Protein AF-A0A9E4ZEH6-F1 (afdb_monomer)

Organism: NCBI:txid2828780

Mean predicted aligned error: 5.22 Å

Sequence (234 aa):
MAATNKYPPADRTSFKCDLMGFREAHSLAKTLVKKIKDSGYLPDIIIAIGRGGYVPARFVCDFLLFDDLTTIKIEHYKRAADIQETAKLKFPLSVDIHGKKILVVDDVTDTGKTLSLAVEYLKCLKPAEIKTAVLQHKICSDFVPDYYAKKIVKWRWIVYPWAAYEDLAGFTEKIIGKRTLTPQQICNEFDACYSITIKQSDLIEILEDLNERGSIECIDDKENILWRKANVSK

Secondary structure (DSSP, 8-state):
------S--SS-SS--EEEPPHHHHHHHHHHHHHHHHHTT---SEEEEEETTTHHHHHHHHHHHT---EEEEEEEEEEETTEEEEEEEEEE---S--TT-EEEEEEEEESSSHHHHHHHHHHHHT--SEEEEEEEEEETT-SS--SEEEEEE-S--EEE-TTTHHHHHHHHHHHHHTT-EE-HHHHHHHHHHHHS----HHHHHHHHHHHHHTTSEEEEE-SS-EEEEE-----

Nearest PDB structures (foldseek):
  4ts5-assembly1_B  TM=9.489E-01  e=4.287E-23  Saccharolobus solfataricus
  5bqo-assembly1_B  TM=9.065E-01  e=7.443E-17  Saccharolobus solfataricus P2
  1vdm-assembly1_F  TM=9.154E-01  e=4.933E-14  Pyrococcus horikoshii
  1vdm-assembly1_G  TM=9.082E-01  e=2.861E-12  Pyrococcus horikoshii
  1r3u-assembly1_A  TM=7.162E-01  e=7.429E-10  Caldanaerobacter subterraneus subsp. tengcongensis

Structure (mmCIF, N/CA/C/O backbone):
data_AF-A0A9E4ZEH6-F1
#
_entry.id   AF-A0A9E4ZEH6-F1
#
loop_
_atom_site.group_PDB
_atom_site.id
_atom_site.type_symbol
_atom_site.label_atom_id
_atom_site.label_alt_id
_atom_site.label_comp_id
_atom_site.label_asym_id
_atom_site.label_entity_id
_atom_site.label_seq_id
_atom_site.pdbx_PDB_ins_code
_atom_site.Cartn_x
_atom_site.Cartn_y
_atom_site.Cartn_z
_atom_site.occupancy
_atom_site.B_iso_or_equiv
_atom_site.auth_seq_id
_atom_site.auth_comp_id
_atom_site.auth_asym_id
_atom_site.auth_atom_id
_atom_site.pdbx_PDB_model_num
ATOM 1 N N . MET A 1 1 ? 8.751 30.278 -2.449 1.00 38.56 1 MET A N 1
ATOM 2 C CA . MET A 1 1 ? 8.553 28.914 -1.907 1.00 38.56 1 MET A CA 1
ATOM 3 C C . MET A 1 1 ? 8.224 27.999 -3.075 1.00 38.56 1 MET A C 1
ATOM 5 O O . MET A 1 1 ? 7.293 28.317 -3.801 1.00 38.56 1 MET A O 1
ATOM 9 N N . ALA A 1 2 ? 8.997 26.938 -3.320 1.00 40.56 2 ALA A N 1
ATOM 10 C CA . ALA A 1 2 ? 8.705 26.014 -4.418 1.00 40.56 2 ALA A CA 1
ATOM 11 C C . ALA A 1 2 ? 7.322 25.382 -4.201 1.00 40.56 2 ALA A C 1
ATOM 13 O O . ALA A 1 2 ? 7.079 24.822 -3.128 1.00 40.56 2 ALA A O 1
ATOM 14 N N . ALA A 1 3 ? 6.431 25.509 -5.188 1.00 46.03 3 ALA A N 1
ATOM 15 C CA . ALA A 1 3 ? 5.100 24.918 -5.161 1.00 46.03 3 ALA A CA 1
ATOM 16 C C . ALA A 1 3 ? 5.211 23.436 -4.778 1.00 46.03 3 ALA A C 1
ATOM 18 O O . ALA A 1 3 ? 5.849 22.634 -5.461 1.00 46.03 3 ALA A O 1
ATOM 19 N N . THR A 1 4 ? 4.660 23.072 -3.624 1.00 57.34 4 THR A N 1
ATOM 20 C CA . THR A 1 4 ? 4.643 21.684 -3.178 1.00 57.34 4 THR A CA 1
ATOM 21 C C . THR A 1 4 ? 3.632 20.944 -4.027 1.00 57.34 4 THR A C 1
ATOM 23 O O . THR A 1 4 ? 2.433 21.155 -3.855 1.00 57.34 4 THR A O 1
ATOM 26 N N . ASN A 1 5 ? 4.107 20.116 -4.959 1.00 72.38 5 ASN A N 1
ATOM 27 C CA . ASN A 1 5 ? 3.210 19.353 -5.811 1.00 72.38 5 ASN A CA 1
ATOM 28 C C . ASN A 1 5 ? 2.427 18.364 -4.934 1.00 72.38 5 ASN A C 1
ATOM 30 O O . ASN A 1 5 ? 2.980 17.407 -4.382 1.00 72.38 5 ASN A O 1
ATOM 34 N N . LYS A 1 6 ? 1.157 18.698 -4.702 1.00 77.81 6 LYS A N 1
ATOM 35 C CA . LYS A 1 6 ? 0.246 17.966 -3.821 1.00 77.81 6 LYS A CA 1
ATOM 36 C C . LYS A 1 6 ? -0.194 16.655 -4.467 1.00 77.81 6 LYS A C 1
ATOM 38 O O . LYS A 1 6 ? -0.450 15.697 -3.753 1.00 77.81 6 LYS A O 1
ATOM 43 N N . TYR A 1 7 ? -0.271 16.635 -5.795 1.00 80.06 7 TYR A N 1
ATOM 44 C CA . TYR A 1 7 ? -0.800 15.547 -6.608 1.00 80.06 7 TYR A CA 1
ATOM 45 C C . TYR A 1 7 ? 0.322 14.820 -7.363 1.00 80.06 7 TYR A C 1
ATOM 47 O O . TYR A 1 7 ? 1.395 15.402 -7.565 1.00 80.06 7 TYR A O 1
ATOM 55 N N . PRO A 1 8 ? 0.096 13.565 -7.792 1.00 78.56 8 PRO A N 1
ATOM 56 C CA . PRO A 1 8 ? 1.001 12.888 -8.714 1.00 78.56 8 PRO A CA 1
ATOM 57 C C . PRO A 1 8 ? 1.173 13.679 -10.021 1.00 78.56 8 PRO A C 1
ATOM 59 O O . PRO A 1 8 ? 0.234 14.354 -10.451 1.00 78.56 8 PRO A O 1
ATOM 62 N N . PRO A 1 9 ? 2.335 13.573 -10.691 1.00 78.12 9 PRO A N 1
ATOM 63 C CA . PRO A 1 9 ? 2.512 14.135 -12.025 1.00 78.12 9 PRO A CA 1
ATOM 64 C C . PRO A 1 9 ? 1.563 13.475 -13.034 1.00 78.12 9 PRO A C 1
ATOM 66 O O . PRO A 1 9 ? 1.246 12.288 -12.927 1.00 78.12 9 PRO A O 1
ATOM 69 N N . ALA A 1 10 ? 1.107 14.263 -14.011 1.00 71.00 10 ALA A N 1
ATOM 70 C CA . ALA A 1 10 ? 0.066 13.863 -14.958 1.00 71.00 10 ALA A CA 1
ATOM 71 C C . ALA A 1 10 ? 0.518 12.759 -15.927 1.00 71.00 10 ALA A C 1
ATOM 73 O O . ALA A 1 10 ? -0.253 11.849 -16.223 1.00 71.00 10 ALA A O 1
ATOM 74 N N . ASP A 1 11 ? 1.764 12.811 -16.394 1.00 70.00 11 ASP A N 1
ATOM 75 C CA . ASP A 1 11 ? 2.319 11.858 -17.358 1.00 70.00 11 ASP A CA 1
ATOM 76 C C . ASP A 1 11 ? 2.881 10.584 -16.693 1.00 70.00 11 ASP A C 1
ATOM 78 O O . ASP A 1 11 ? 3.120 9.590 -17.376 1.00 70.00 11 ASP A O 1
ATOM 82 N N . ARG A 1 12 ? 3.041 10.584 -15.356 1.00 69.88 12 ARG A N 1
ATOM 83 C CA . ARG A 1 12 ? 3.634 9.508 -14.532 1.00 69.88 12 ARG A CA 1
ATOM 84 C C . ARG A 1 12 ? 4.918 8.901 -15.137 1.00 69.88 12 ARG A C 1
ATOM 86 O O . ARG A 1 12 ? 5.211 7.734 -14.870 1.00 69.88 12 ARG A O 1
ATOM 93 N N . THR A 1 13 ? 5.665 9.675 -15.929 1.00 73.88 13 THR A N 1
ATOM 94 C CA . THR A 1 13 ? 6.919 9.248 -16.578 1.00 73.88 13 THR A CA 1
ATOM 95 C C . THR A 1 13 ? 8.109 9.401 -15.635 1.00 73.88 13 THR A C 1
ATOM 97 O O . THR A 1 13 ? 9.008 8.569 -15.632 1.00 73.88 13 THR A O 1
ATOM 100 N N . SER A 1 14 ? 8.075 10.427 -14.782 1.00 85.44 14 SER A N 1
ATOM 101 C CA . SER A 1 14 ? 9.042 10.670 -13.715 1.00 85.44 14 SER A CA 1
ATOM 102 C C . SER A 1 14 ? 8.331 11.182 -12.466 1.00 85.44 14 SER A C 1
ATOM 104 O O . SER A 1 14 ? 7.412 12.002 -12.532 1.00 85.44 14 SER A O 1
ATOM 106 N N . PHE A 1 15 ? 8.741 10.679 -11.306 1.00 91.31 15 PHE A N 1
ATOM 107 C CA . PHE A 1 15 ? 8.270 11.130 -10.005 1.00 91.31 15 PHE A CA 1
ATOM 108 C C . PHE A 1 15 ? 9.223 10.712 -8.893 1.00 91.31 15 PHE A C 1
ATOM 110 O O . PHE A 1 15 ? 9.856 9.677 -8.972 1.00 91.31 15 PHE A O 1
ATOM 117 N N . LYS A 1 16 ? 9.250 11.459 -7.787 1.00 92.25 16 LYS A N 1
ATOM 118 C CA . LYS A 1 16 ? 10.075 11.084 -6.632 1.00 92.25 16 LYS A CA 1
ATOM 119 C C . LYS A 1 16 ? 9.502 9.881 -5.886 1.00 92.25 16 LYS A C 1
ATOM 121 O O . LYS A 1 16 ? 8.308 9.876 -5.559 1.00 92.25 16 LYS A O 1
ATOM 126 N N . CYS A 1 17 ? 10.376 8.945 -5.541 1.00 94.00 17 CYS A N 1
ATOM 127 C 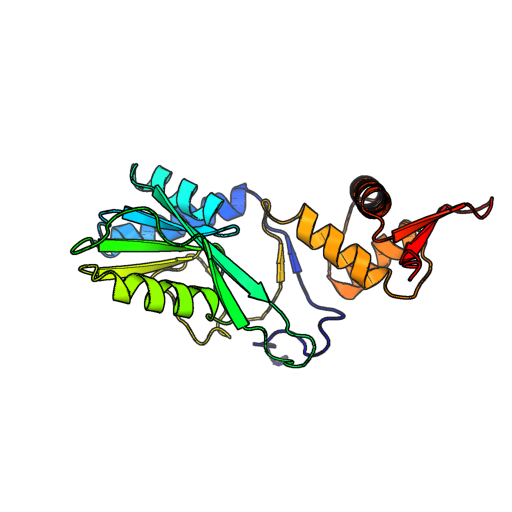CA . CYS A 1 17 ? 10.074 7.795 -4.701 1.00 94.00 17 CYS A CA 1
ATOM 128 C C . CYS A 1 17 ? 10.743 7.910 -3.323 1.00 94.00 17 CYS A C 1
ATOM 130 O O . CYS A 1 17 ? 11.849 8.430 -3.206 1.00 94.00 17 CYS A O 1
ATOM 132 N N . ASP A 1 18 ? 10.085 7.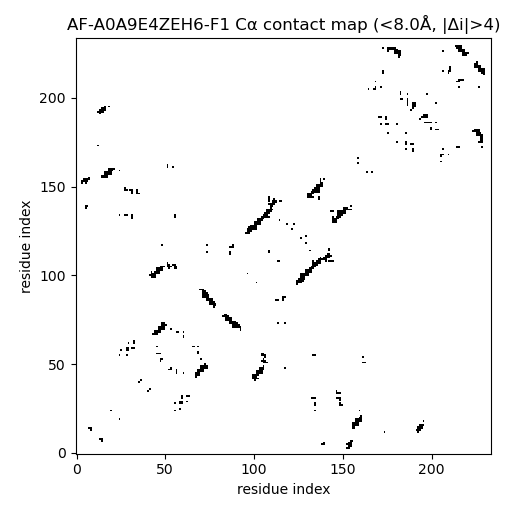383 -2.292 1.00 94.44 18 ASP A N 1
ATOM 133 C CA . ASP A 1 18 ? 10.714 7.047 -1.014 1.00 94.44 18 ASP A CA 1
ATOM 134 C C . ASP A 1 18 ? 10.785 5.523 -0.898 1.00 94.44 18 ASP A C 1
ATOM 136 O O . ASP A 1 18 ? 9.753 4.849 -0.935 1.00 94.44 18 ASP A O 1
ATOM 140 N N . LEU A 1 19 ? 11.997 4.991 -0.735 1.00 94.69 19 LEU A N 1
ATOM 141 C CA . LEU A 1 19 ? 12.224 3.579 -0.433 1.00 94.69 19 LEU A CA 1
ATOM 142 C C . LEU A 1 19 ? 12.036 3.351 1.068 1.00 94.69 19 LEU A C 1
ATOM 144 O O . LEU A 1 19 ? 12.776 3.912 1.878 1.00 94.69 19 LEU A O 1
ATOM 148 N N . MET A 1 20 ? 11.063 2.523 1.443 1.00 95.56 20 MET A N 1
ATOM 149 C CA . MET A 1 20 ? 10.792 2.202 2.841 1.00 95.56 20 MET A CA 1
ATOM 150 C C . MET A 1 20 ? 11.384 0.846 3.230 1.00 95.56 20 MET A C 1
ATOM 152 O O . MET A 1 20 ? 11.130 -0.172 2.593 1.00 95.56 20 MET A O 1
ATOM 156 N N . GLY A 1 21 ? 12.113 0.812 4.346 1.00 96.62 21 GLY A N 1
ATOM 157 C CA . GLY A 1 21 ? 12.576 -0.436 4.958 1.00 96.62 21 GLY A CA 1
ATOM 158 C C . GLY A 1 21 ? 11.596 -0.998 5.994 1.00 96.62 21 GLY A C 1
ATOM 159 O O . GLY A 1 21 ? 10.835 -0.255 6.618 1.00 96.62 21 GLY A O 1
ATOM 160 N N . PHE A 1 22 ? 11.679 -2.305 6.273 1.00 97.62 22 PHE A N 1
ATOM 161 C CA . PHE A 1 22 ? 10.850 -2.970 7.296 1.00 97.62 22 PHE A CA 1
ATOM 162 C C . PHE A 1 22 ? 10.933 -2.306 8.677 1.00 97.62 22 PHE A C 1
ATOM 164 O O . PHE A 1 22 ? 9.923 -2.188 9.366 1.00 97.62 22 PHE A O 1
ATOM 171 N N . ARG A 1 23 ? 12.117 -1.822 9.077 1.00 98.06 23 ARG A N 1
ATOM 172 C CA . ARG A 1 23 ? 12.304 -1.126 10.360 1.00 98.06 23 ARG A CA 1
ATOM 173 C C . ARG A 1 23 ? 11.501 0.177 10.435 1.00 98.06 23 ARG A C 1
ATOM 175 O O . ARG A 1 23 ? 10.921 0.466 11.481 1.00 98.06 23 ARG A O 1
ATOM 182 N N . GLU A 1 24 ? 11.460 0.953 9.350 1.00 98.00 24 GLU A N 1
ATOM 183 C CA . GLU A 1 24 ? 10.665 2.186 9.294 1.00 98.00 24 GLU A CA 1
ATOM 184 C C . GLU A 1 24 ? 9.169 1.857 9.305 1.00 98.00 24 GLU A C 1
ATOM 186 O O . GLU A 1 24 ? 8.441 2.408 10.130 1.00 98.00 24 GLU A O 1
ATOM 191 N N . ALA A 1 25 ? 8.726 0.901 8.481 1.00 98.31 25 ALA A N 1
ATOM 192 C CA . ALA A 1 25 ? 7.334 0.451 8.453 1.00 98.31 25 ALA A CA 1
ATOM 193 C C . ALA A 1 25 ? 6.850 -0.034 9.832 1.00 98.31 25 ALA A C 1
ATOM 195 O O . ALA A 1 25 ? 5.790 0.369 10.307 1.00 98.31 25 ALA A O 1
ATOM 196 N N . HIS A 1 26 ? 7.666 -0.832 10.522 1.00 98.56 26 HIS A N 1
ATOM 197 C CA . HIS A 1 26 ? 7.394 -1.313 11.875 1.00 98.56 26 HIS A CA 1
ATOM 198 C C . HIS A 1 26 ? 7.313 -0.162 12.900 1.00 98.56 26 HIS A C 1
ATOM 200 O O . HIS A 1 26 ? 6.446 -0.159 13.774 1.00 98.56 26 HIS A O 1
ATOM 206 N N . SER A 1 27 ? 8.174 0.858 12.789 1.00 98.69 27 SER A N 1
ATOM 207 C CA . SER A 1 27 ? 8.116 2.065 13.633 1.00 98.69 27 SER A CA 1
ATOM 208 C C . SER A 1 27 ? 6.849 2.899 13.381 1.00 98.69 27 SER A C 1
ATOM 210 O O . SER A 1 27 ? 6.195 3.366 14.323 1.00 98.69 27 SER A O 1
ATOM 212 N N . LEU A 1 28 ? 6.445 3.037 12.114 1.00 98.75 28 LEU A N 1
ATOM 213 C CA . LEU A 1 28 ? 5.182 3.676 11.748 1.00 98.75 28 LEU A CA 1
ATOM 214 C C . LEU A 1 28 ? 3.992 2.900 12.311 1.00 98.75 28 LEU A C 1
ATOM 216 O O . LEU A 1 28 ? 3.098 3.515 12.884 1.00 98.75 28 LEU A O 1
ATOM 220 N N . ALA A 1 29 ? 4.003 1.570 12.243 1.00 98.75 29 ALA A N 1
ATOM 221 C CA . ALA A 1 29 ? 2.945 0.747 12.815 1.00 98.75 29 ALA A CA 1
ATOM 222 C C . ALA A 1 29 ? 2.842 0.905 14.346 1.00 98.75 29 ALA A C 1
ATOM 224 O O . ALA A 1 29 ? 1.738 1.061 14.864 1.00 98.75 29 ALA A O 1
ATOM 225 N N . LYS A 1 30 ? 3.965 0.992 15.078 1.00 98.69 30 LYS A N 1
ATOM 226 C CA . LYS A 1 30 ? 3.945 1.323 16.521 1.00 98.69 30 LYS A CA 1
ATOM 227 C C . LYS A 1 30 ? 3.299 2.682 16.788 1.00 98.69 30 LYS A C 1
ATOM 229 O O . LYS A 1 30 ? 2.481 2.816 17.696 1.00 98.69 30 LYS A O 1
ATOM 234 N N . THR A 1 31 ? 3.645 3.682 15.980 1.00 98.81 31 THR A N 1
ATOM 235 C CA . THR A 1 31 ? 3.055 5.026 16.069 1.00 98.81 31 THR A CA 1
ATOM 236 C C . THR A 1 31 ? 1.552 5.000 15.779 1.00 98.81 31 THR A C 1
ATOM 238 O O . THR A 1 31 ? 0.778 5.640 16.489 1.00 98.81 31 THR A O 1
ATOM 241 N N . LEU A 1 32 ? 1.129 4.243 14.763 1.00 98.88 32 LEU A N 1
ATOM 242 C CA . LEU A 1 32 ? -0.275 4.062 14.398 1.00 98.88 32 LEU A CA 1
ATOM 243 C C . LEU A 1 32 ? -1.066 3.434 15.549 1.00 98.88 32 LEU A C 1
ATOM 245 O O . LEU A 1 32 ? -2.086 3.979 15.962 1.00 98.88 32 LEU A O 1
ATOM 249 N N . VAL A 1 33 ? -0.556 2.339 16.116 1.00 98.75 33 VAL A N 1
ATOM 250 C CA . VAL A 1 33 ? -1.201 1.634 17.231 1.00 98.75 33 VAL A CA 1
ATOM 251 C C . VAL A 1 33 ? -1.269 2.491 18.483 1.00 98.75 33 VAL A C 1
ATOM 253 O O . VAL A 1 33 ? -2.292 2.471 19.164 1.00 98.75 33 VAL A O 1
ATOM 256 N N . LYS A 1 34 ? -0.243 3.300 18.769 1.00 98.75 34 LYS A N 1
ATOM 257 C CA . LYS A 1 34 ? -0.322 4.271 19.862 1.00 98.75 34 LYS A CA 1
ATOM 258 C C . LYS A 1 34 ? -1.514 5.220 19.685 1.00 98.75 34 LYS A C 1
ATOM 260 O O . LYS A 1 34 ? -2.270 5.394 20.630 1.00 98.75 34 LYS A O 1
ATOM 265 N N . LYS A 1 35 ? -1.730 5.766 18.483 1.00 98.81 35 LYS A N 1
ATOM 266 C CA . LYS A 1 35 ? -2.881 6.647 18.207 1.00 98.81 35 LYS A CA 1
ATOM 267 C C . LYS A 1 35 ? -4.226 5.934 18.361 1.00 98.81 35 LYS A C 1
ATOM 269 O O . LYS A 1 35 ? -5.163 6.530 18.881 1.00 98.81 35 LYS A O 1
ATOM 274 N N . ILE A 1 36 ? -4.314 4.670 17.941 1.00 98.75 36 ILE A N 1
ATOM 275 C CA . ILE A 1 36 ? -5.521 3.850 18.127 1.00 98.75 36 ILE A CA 1
ATOM 276 C C . ILE A 1 36 ? -5.797 3.666 19.627 1.00 98.75 36 ILE A C 1
ATOM 278 O O . ILE A 1 36 ? -6.886 4.006 20.086 1.00 98.75 36 ILE A O 1
ATOM 282 N N . LYS A 1 37 ? -4.795 3.230 20.406 1.00 98.38 37 LYS A N 1
ATOM 283 C CA . LYS A 1 37 ? -4.907 3.042 21.864 1.00 98.38 37 LYS A CA 1
ATOM 284 C C . LYS A 1 37 ? -5.282 4.336 22.590 1.00 98.38 37 LYS A C 1
ATOM 286 O O . LYS A 1 37 ? -6.203 4.327 23.398 1.00 98.38 37 LYS A O 1
ATOM 291 N N . ASP A 1 38 ? -4.619 5.446 22.264 1.00 98.56 38 ASP A N 1
ATOM 292 C CA . ASP A 1 38 ? -4.866 6.754 22.886 1.00 98.56 38 ASP A CA 1
ATOM 293 C C . ASP A 1 38 ? -6.297 7.269 22.612 1.00 98.56 38 ASP A C 1
ATOM 295 O O . ASP A 1 38 ? -6.826 8.054 23.393 1.00 98.56 38 ASP A O 1
ATOM 299 N N . SER A 1 39 ? -6.946 6.817 21.531 1.00 98.44 39 SER A N 1
ATOM 300 C CA . SER A 1 39 ? -8.343 7.168 21.229 1.00 98.44 39 SER A CA 1
ATOM 301 C C . SER A 1 39 ? -9.384 6.362 22.014 1.00 98.44 39 SER A C 1
ATOM 303 O O . SER A 1 39 ? -10.568 6.683 21.955 1.00 98.44 39 SER A O 1
ATOM 305 N N . GLY A 1 40 ? -8.968 5.299 22.713 1.00 98.12 40 GLY A N 1
ATOM 306 C CA . GLY A 1 40 ? -9.872 4.378 23.409 1.00 98.12 40 GLY A CA 1
ATOM 307 C C . GLY A 1 40 ? -10.669 3.449 22.484 1.00 98.12 40 GLY A C 1
ATOM 308 O O . GLY A 1 40 ? -11.579 2.764 22.948 1.00 98.12 40 GLY A O 1
ATOM 309 N N . TYR A 1 41 ? -10.354 3.412 21.185 1.00 98.50 41 TYR A N 1
ATOM 310 C CA . TYR A 1 41 ? -11.035 2.538 20.236 1.00 98.50 41 TYR A CA 1
ATOM 311 C C . TYR A 1 41 ? -10.571 1.086 20.385 1.00 98.50 41 TYR A C 1
ATOM 313 O O . TYR A 1 41 ? -9.387 0.779 20.242 1.00 98.50 41 TYR A O 1
ATOM 321 N N . LEU A 1 42 ? -11.529 0.198 20.644 1.00 96.56 42 LEU A N 1
ATOM 322 C CA . LEU A 1 42 ? -11.328 -1.240 20.787 1.00 96.56 42 LEU A CA 1
ATOM 323 C C . LEU A 1 42 ? -12.112 -1.948 19.671 1.00 96.56 42 LEU A C 1
ATOM 325 O O . LEU A 1 42 ? -13.342 -1.994 19.758 1.00 96.56 42 LEU A O 1
ATOM 329 N N . PRO A 1 43 ? -11.445 -2.414 18.598 1.00 98.06 43 PRO A N 1
ATOM 330 C CA . PRO A 1 43 ? -12.113 -3.157 17.537 1.00 98.06 43 PRO A CA 1
ATOM 331 C C . PRO A 1 43 ? -12.460 -4.581 17.983 1.00 98.06 43 PRO A C 1
ATOM 333 O O . PRO A 1 43 ? -11.703 -5.205 18.720 1.00 98.06 43 PRO A O 1
ATOM 336 N N . ASP A 1 44 ? -13.568 -5.103 17.464 1.00 98.56 44 ASP A N 1
ATOM 337 C CA . ASP A 1 44 ? -13.960 -6.513 17.570 1.00 98.56 44 ASP A CA 1
ATOM 338 C C . ASP A 1 44 ? -13.366 -7.360 16.436 1.00 98.56 44 ASP A C 1
ATOM 340 O O . ASP A 1 44 ? -13.383 -8.583 16.510 1.00 98.56 44 ASP A O 1
ATOM 344 N N . ILE A 1 45 ? -12.888 -6.728 15.357 1.00 98.62 45 ILE A N 1
ATOM 345 C CA . ILE A 1 45 ? -12.181 -7.386 14.252 1.00 98.62 45 ILE A CA 1
ATOM 346 C C . ILE A 1 45 ? -11.348 -6.372 13.459 1.00 98.62 45 ILE A C 1
ATOM 348 O O . ILE A 1 45 ? -11.750 -5.217 13.259 1.00 98.62 45 ILE A O 1
ATOM 352 N N . ILE A 1 46 ? -10.188 -6.814 12.975 1.00 98.81 46 ILE A N 1
ATOM 353 C CA . ILE A 1 46 ? -9.334 -6.060 12.058 1.00 98.81 46 ILE A CA 1
ATOM 354 C C . ILE A 1 46 ? -9.521 -6.612 10.643 1.00 98.81 46 ILE A C 1
ATOM 356 O O . ILE A 1 46 ? -9.446 -7.819 10.416 1.00 98.81 46 ILE A O 1
ATOM 360 N N . ILE A 1 47 ? -9.749 -5.724 9.675 1.00 98.81 47 ILE A N 1
ATOM 361 C CA . ILE A 1 47 ? -9.894 -6.080 8.259 1.00 98.81 47 ILE A CA 1
ATOM 362 C C . ILE A 1 47 ? -8.765 -5.428 7.465 1.00 98.81 47 ILE A C 1
ATOM 364 O O . ILE A 1 47 ? -8.742 -4.211 7.284 1.00 98.81 47 ILE A O 1
ATOM 368 N N . ALA A 1 48 ? -7.839 -6.236 6.956 1.00 98.75 48 ALA A N 1
ATOM 369 C CA . ALA A 1 48 ? -6.794 -5.759 6.061 1.00 98.75 48 ALA A CA 1
ATOM 370 C C . ALA A 1 48 ? -7.326 -5.581 4.633 1.00 98.75 48 ALA A C 1
ATOM 372 O O . ALA A 1 48 ? -8.002 -6.462 4.091 1.00 98.75 48 ALA A O 1
ATOM 373 N N . ILE A 1 49 ? -6.957 -4.479 3.985 1.00 98.50 49 ILE A N 1
ATOM 374 C CA . ILE A 1 49 ? -7.184 -4.307 2.550 1.00 98.50 49 ILE A CA 1
ATOM 375 C C . ILE A 1 49 ? -6.041 -4.967 1.779 1.00 98.50 49 ILE A C 1
ATOM 377 O O . ILE A 1 49 ? -4.890 -4.541 1.816 1.00 98.50 49 ILE A O 1
ATOM 381 N N . GLY A 1 50 ? -6.359 -6.031 1.051 1.00 96.38 50 GLY A N 1
ATOM 382 C CA . GLY A 1 50 ? -5.391 -6.780 0.269 1.00 96.38 50 GLY A CA 1
ATOM 383 C C . GLY A 1 50 ? -4.922 -6.016 -0.974 1.00 96.38 50 GLY A C 1
ATOM 384 O O . GLY A 1 50 ? -5.723 -5.501 -1.751 1.00 96.38 50 GLY A O 1
ATOM 385 N N . ARG A 1 51 ? -3.625 -5.981 -1.294 1.00 96.56 51 ARG A N 1
ATOM 386 C CA . ARG A 1 51 ? -2.507 -6.667 -0.612 1.00 96.56 51 ARG A CA 1
ATOM 387 C C . ARG A 1 51 ? -1.747 -5.755 0.360 1.00 96.56 51 ARG A C 1
ATOM 389 O O . ARG A 1 51 ? -1.177 -6.269 1.315 1.00 96.56 51 ARG A O 1
ATOM 396 N N . GLY A 1 52 ? -1.749 -4.439 0.120 1.00 96.81 52 GLY A N 1
ATOM 397 C CA . GLY A 1 52 ? -0.925 -3.461 0.843 1.00 96.81 52 GLY A CA 1
ATOM 398 C C . GLY A 1 52 ? -1.143 -3.470 2.355 1.00 96.81 52 GLY A C 1
ATOM 399 O O . GLY A 1 52 ? -0.185 -3.437 3.121 1.00 96.81 52 GLY A O 1
ATOM 400 N N . GLY A 1 53 ? -2.388 -3.651 2.795 1.00 98.31 53 GLY A N 1
ATOM 401 C CA . GLY A 1 53 ? -2.764 -3.727 4.201 1.00 98.31 53 GLY A CA 1
ATOM 402 C C . GLY A 1 53 ? -2.358 -5.002 4.939 1.00 98.31 53 GLY A C 1
ATOM 403 O O . GLY A 1 53 ? -2.446 -5.009 6.163 1.00 98.31 53 GLY A O 1
ATOM 404 N N . TYR A 1 54 ? -1.888 -6.067 4.275 1.00 98.50 54 TYR A N 1
ATOM 405 C CA . TYR A 1 54 ? -1.572 -7.337 4.955 1.00 98.50 54 TYR A CA 1
ATOM 406 C C . TYR A 1 54 ? -0.478 -7.187 6.018 1.00 98.50 54 TYR A C 1
ATOM 408 O O . TYR A 1 54 ? -0.668 -7.588 7.168 1.00 98.50 54 TYR A O 1
ATOM 416 N N . VAL A 1 55 ? 0.655 -6.578 5.660 1.00 98.50 55 VAL A N 1
ATOM 417 C CA . VAL A 1 55 ? 1.770 -6.380 6.599 1.00 98.50 55 VAL A CA 1
ATOM 418 C C . VAL A 1 55 ? 1.432 -5.334 7.674 1.00 98.50 55 VAL A C 1
ATOM 420 O O . VAL A 1 55 ? 1.599 -5.644 8.857 1.00 98.50 55 VAL A O 1
ATOM 423 N N . PRO A 1 56 ? 0.898 -4.139 7.336 1.00 98.69 56 PRO A N 1
ATOM 424 C CA . PRO A 1 56 ? 0.430 -3.180 8.334 1.00 98.69 56 PRO A CA 1
ATOM 425 C C . PRO A 1 56 ? -0.578 -3.772 9.324 1.00 98.69 56 PRO A C 1
ATOM 427 O O . PRO A 1 56 ? -0.419 -3.576 10.526 1.00 98.69 56 PRO A O 1
ATOM 430 N N . ALA A 1 57 ? -1.579 -4.527 8.856 1.00 98.75 57 ALA A N 1
ATOM 431 C CA . ALA A 1 57 ? -2.587 -5.129 9.726 1.00 98.75 57 ALA A CA 1
ATOM 432 C C . ALA A 1 57 ? -1.978 -6.164 10.676 1.00 98.75 57 ALA A C 1
ATOM 434 O O . ALA A 1 57 ? -2.306 -6.164 11.860 1.00 98.75 57 ALA A O 1
ATOM 435 N N . ARG A 1 58 ? -1.028 -6.984 10.204 1.00 98.62 58 ARG A N 1
ATOM 436 C CA . ARG A 1 58 ? -0.306 -7.930 11.067 1.00 98.62 58 ARG A CA 1
ATOM 437 C C . ARG A 1 58 ? 0.494 -7.218 12.159 1.00 98.62 58 ARG A C 1
ATOM 439 O O . ARG A 1 58 ? 0.441 -7.652 13.307 1.00 98.62 58 ARG A O 1
ATOM 446 N N . PHE A 1 59 ? 1.176 -6.112 11.846 1.00 98.62 59 PHE A N 1
ATOM 447 C CA . PHE A 1 59 ? 1.838 -5.297 12.873 1.00 98.62 59 PHE A CA 1
ATOM 448 C C . PHE A 1 59 ? 0.841 -4.668 13.851 1.00 98.62 59 PHE A C 1
ATOM 450 O O . PHE A 1 59 ? 1.100 -4.632 15.052 1.00 98.62 59 PHE A O 1
ATOM 457 N N . VAL A 1 60 ? -0.298 -4.175 13.357 1.00 98.69 60 VAL A N 1
ATOM 458 C CA . VAL A 1 60 ? -1.342 -3.591 14.208 1.00 98.69 60 VAL A CA 1
ATOM 459 C C . VAL A 1 60 ? -1.878 -4.631 15.194 1.00 98.69 60 VAL A C 1
ATOM 461 O O . VAL A 1 60 ? -1.919 -4.349 16.389 1.00 98.69 60 VAL A O 1
ATOM 464 N N . CYS A 1 61 ? -2.215 -5.831 14.720 1.00 98.44 61 CYS A N 1
ATOM 465 C CA . CYS A 1 61 ? -2.632 -6.954 15.557 1.00 98.44 61 CYS A CA 1
ATOM 466 C C . CYS A 1 61 ? -1.587 -7.311 16.620 1.00 98.44 61 CYS A C 1
ATOM 468 O O . CYS A 1 61 ? -1.929 -7.437 17.790 1.00 98.44 61 CYS A O 1
ATOM 470 N N . ASP A 1 62 ? -0.315 -7.430 16.230 1.00 98.44 62 ASP A N 1
ATOM 471 C CA . ASP A 1 62 ? 0.781 -7.761 17.148 1.00 98.44 62 ASP A CA 1
ATOM 472 C C . ASP A 1 62 ? 0.900 -6.737 18.288 1.00 98.44 62 ASP A C 1
ATOM 474 O O . ASP A 1 62 ? 0.855 -7.085 19.465 1.00 98.44 62 ASP A O 1
ATOM 478 N N . PHE A 1 63 ? 0.939 -5.441 17.971 1.00 98.44 63 PHE A N 1
ATOM 479 C CA . PHE A 1 63 ? 1.075 -4.407 19.003 1.00 98.44 63 PHE A CA 1
ATOM 480 C C . PHE A 1 63 ? -0.203 -4.155 19.812 1.00 98.44 63 PHE A C 1
ATOM 482 O O . PHE A 1 63 ? -0.130 -3.562 20.899 1.00 98.44 63 PHE A O 1
ATOM 489 N N . LEU A 1 64 ? -1.370 -4.541 19.293 1.00 97.38 64 LEU A N 1
ATOM 490 C CA . LEU A 1 64 ? -2.629 -4.542 20.037 1.00 97.38 64 LEU A CA 1
ATOM 491 C C . LEU A 1 64 ? -2.820 -5.812 20.876 1.00 97.38 64 LEU A C 1
ATOM 493 O O . LEU A 1 64 ? -3.688 -5.784 21.742 1.00 97.38 64 LEU A O 1
ATOM 497 N N . LEU A 1 65 ? -2.006 -6.859 20.675 1.00 96.81 65 LEU A N 1
ATOM 498 C CA . LEU A 1 65 ? -2.241 -8.209 21.205 1.00 96.81 65 LEU A CA 1
ATOM 499 C C . LEU A 1 65 ? -3.643 -8.710 20.821 1.00 96.81 65 LEU A C 1
ATOM 501 O O . LEU A 1 65 ? -4.438 -9.098 21.672 1.00 96.81 65 LEU A O 1
ATOM 505 N N . PHE A 1 66 ? -3.954 -8.605 19.528 1.00 95.38 66 PHE A N 1
ATOM 506 C CA . PHE A 1 66 ? -5.271 -8.876 18.967 1.00 95.38 66 PHE A CA 1
ATOM 507 C C . PHE A 1 66 ? -5.203 -9.941 17.870 1.00 95.38 66 PHE A C 1
ATOM 509 O O . PHE A 1 66 ? -4.363 -9.857 16.967 1.00 95.38 66 PHE A O 1
ATOM 516 N N . ASP A 1 67 ? -6.122 -10.902 17.923 1.00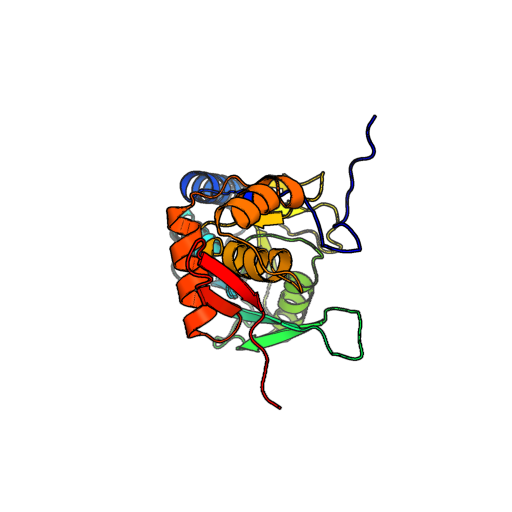 95.06 67 ASP A N 1
ATOM 517 C CA . ASP A 1 67 ? -6.047 -12.120 17.112 1.00 95.06 67 ASP A CA 1
ATOM 518 C C . ASP A 1 67 ? -6.993 -12.112 15.904 1.00 95.06 67 ASP A C 1
ATOM 520 O O . ASP A 1 67 ? -6.634 -12.638 14.848 1.00 95.06 67 ASP A O 1
ATOM 524 N N . ASP A 1 68 ? -8.158 -11.461 16.013 1.00 97.81 68 ASP A N 1
ATOM 525 C CA . ASP A 1 68 ? -9.202 -11.498 14.982 1.00 97.81 68 ASP A CA 1
ATOM 526 C C . ASP A 1 68 ? -8.844 -10.619 13.769 1.00 97.81 68 ASP A C 1
ATOM 528 O O . ASP A 1 68 ? -9.241 -9.459 13.637 1.00 97.81 68 ASP A O 1
ATOM 532 N N . LEU A 1 69 ? -8.075 -11.190 12.845 1.00 98.25 69 LEU A N 1
ATOM 533 C CA . LEU A 1 69 ? -7.662 -10.568 11.590 1.00 98.25 69 LEU A CA 1
ATOM 534 C C . LEU A 1 69 ? -8.264 -11.304 10.392 1.00 98.25 69 LEU A C 1
ATOM 536 O O . LEU A 1 69 ? -8.062 -12.501 10.209 1.00 98.25 69 LEU A O 1
ATOM 540 N N . THR A 1 70 ? -8.928 -10.561 9.513 1.00 98.06 70 THR A N 1
ATOM 541 C CA . THR A 1 70 ? -9.376 -11.047 8.202 1.00 98.06 70 THR A CA 1
ATOM 542 C C . THR A 1 70 ? -9.074 -10.018 7.114 1.00 98.06 70 THR A C 1
ATOM 544 O O . THR A 1 70 ? -8.416 -9.006 7.365 1.00 98.06 70 THR A O 1
ATOM 547 N N . THR A 1 71 ? -9.500 -10.271 5.876 1.00 98.31 71 THR A N 1
ATOM 548 C CA . THR A 1 71 ? -9.144 -9.431 4.730 1.00 98.31 71 THR A CA 1
ATOM 549 C C . THR A 1 71 ? -10.289 -9.251 3.738 1.00 98.31 71 THR A C 1
ATOM 551 O O . THR A 1 71 ? -11.187 -10.085 3.642 1.00 98.31 71 THR A O 1
ATOM 554 N N . ILE A 1 72 ? -10.214 -8.172 2.961 1.00 98.38 72 ILE A N 1
ATOM 555 C CA . ILE A 1 72 ? -10.945 -7.997 1.699 1.00 98.38 72 ILE A CA 1
ATOM 556 C C . ILE A 1 72 ? -9.946 -7.664 0.595 1.00 98.38 72 ILE A C 1
ATOM 558 O O . ILE A 1 72 ? -8.915 -7.050 0.862 1.00 98.38 72 ILE A O 1
ATOM 562 N N . LYS A 1 73 ? -10.240 -8.003 -0.662 1.00 97.44 73 LYS A N 1
ATOM 563 C CA . LYS A 1 73 ? -9.386 -7.628 -1.800 1.00 97.44 73 LYS A CA 1
ATOM 564 C C . LYS A 1 73 ? -10.051 -6.563 -2.650 1.00 97.44 73 LYS A C 1
ATOM 566 O O . LYS A 1 73 ? -11.083 -6.823 -3.268 1.00 97.44 73 LYS A O 1
ATOM 571 N N . ILE A 1 74 ? -9.398 -5.409 -2.750 1.00 94.88 74 ILE A N 1
ATOM 572 C CA . ILE A 1 74 ? -9.750 -4.347 -3.693 1.00 94.88 74 ILE A CA 1
ATOM 573 C C . ILE A 1 74 ? -8.652 -4.249 -4.757 1.00 94.88 74 ILE A C 1
ATOM 575 O O . ILE A 1 74 ? -7.460 -4.414 -4.477 1.00 94.88 74 ILE A O 1
ATOM 579 N N . GLU A 1 75 ? -9.064 -4.028 -6.000 1.00 89.75 75 GLU A N 1
ATOM 580 C CA . GLU A 1 75 ? -8.174 -3.825 -7.139 1.00 89.75 75 GLU A CA 1
ATOM 581 C C . GLU A 1 75 ? -8.548 -2.564 -7.903 1.00 89.75 75 GLU A C 1
ATOM 583 O O . GLU A 1 75 ? -9.717 -2.188 -7.983 1.00 89.75 75 GLU A O 1
ATOM 588 N N . HIS A 1 76 ? -7.531 -1.933 -8.478 1.00 82.75 76 HIS A N 1
ATOM 589 C CA . HIS A 1 76 ? -7.669 -0.771 -9.339 1.00 82.75 76 HIS A CA 1
ATOM 590 C C . HIS A 1 76 ? -7.493 -1.223 -10.781 1.00 82.75 76 HIS A C 1
ATOM 592 O O . HIS A 1 76 ? -6.467 -1.805 -11.129 1.00 82.75 76 HIS A O 1
ATOM 598 N N . TYR A 1 77 ? -8.502 -0.981 -11.611 1.00 62.94 77 TYR A N 1
ATOM 599 C CA . TYR A 1 77 ? -8.451 -1.291 -13.036 1.00 62.94 77 TYR A CA 1
ATOM 600 C C . TYR A 1 77 ? -8.508 -0.004 -13.848 1.00 62.94 77 TYR A C 1
ATOM 602 O O . TYR A 1 77 ? -9.303 0.893 -13.559 1.00 62.94 77 TYR A O 1
ATOM 610 N N . LYS A 1 78 ? -7.705 0.048 -14.912 1.00 51.06 78 LYS A N 1
ATOM 611 C CA . LYS A 1 78 ? -7.870 1.009 -16.004 1.00 51.06 78 LYS A CA 1
ATOM 612 C C . LYS A 1 78 ? -8.673 0.326 -17.107 1.00 51.06 78 LYS A C 1
ATOM 614 O O . LYS A 1 78 ? -8.219 -0.678 -17.653 1.00 51.06 78 LYS A O 1
ATOM 619 N N . ARG A 1 79 ? -9.867 0.825 -17.431 1.00 39.97 79 ARG A N 1
ATOM 620 C CA . ARG A 1 79 ? -10.586 0.379 -18.635 1.00 39.97 79 ARG A CA 1
ATOM 621 C C . ARG A 1 79 ? -9.984 1.090 -19.841 1.00 39.97 79 ARG A C 1
ATOM 623 O O . ARG A 1 79 ? -9.736 2.283 -19.780 1.00 39.97 79 ARG A O 1
ATOM 630 N N . ALA A 1 80 ? -9.793 0.380 -20.952 1.00 41.78 80 ALA A N 1
ATOM 631 C CA . ALA A 1 80 ? -9.190 0.942 -22.166 1.00 41.78 80 ALA A CA 1
ATOM 632 C C . ALA A 1 80 ? -9.925 2.184 -22.726 1.00 41.78 80 ALA A C 1
ATOM 634 O O . ALA A 1 80 ? -9.319 2.958 -23.459 1.00 41.78 80 ALA A O 1
ATOM 635 N N . ALA A 1 81 ? -11.199 2.383 -22.364 1.00 39.72 81 ALA A N 1
ATOM 636 C CA . ALA A 1 81 ? -12.011 3.540 -22.747 1.00 39.72 81 ALA A CA 1
ATOM 637 C C . ALA A 1 81 ? -12.215 4.580 -21.621 1.00 39.72 81 ALA A C 1
ATOM 639 O O . ALA A 1 81 ? -12.540 5.724 -21.926 1.00 39.72 81 ALA A O 1
ATOM 640 N N . ASP A 1 82 ? -11.987 4.224 -20.347 1.00 38.31 82 ASP A N 1
ATOM 641 C CA . ASP A 1 82 ? -12.095 5.158 -19.219 1.00 38.31 82 ASP A CA 1
ATOM 642 C C . ASP A 1 82 ? -10.697 5.504 -18.705 1.00 38.31 82 ASP A C 1
ATOM 644 O O . ASP A 1 82 ? -9.994 4.683 -18.116 1.00 38.31 82 ASP A O 1
ATOM 648 N N . ILE A 1 83 ? -10.308 6.768 -18.864 1.00 47.31 83 ILE A N 1
ATOM 649 C CA . ILE A 1 83 ? -9.058 7.315 -18.310 1.00 47.31 83 ILE A CA 1
ATOM 650 C C . ILE A 1 83 ? -9.068 7.248 -16.764 1.00 47.31 83 ILE A C 1
ATOM 652 O O . ILE A 1 83 ? -8.019 7.324 -16.119 1.00 47.31 83 ILE A O 1
ATOM 656 N N . GLN A 1 84 ? -10.245 7.074 -16.148 1.00 51.50 84 GLN A N 1
ATOM 657 C CA . GLN A 1 84 ? -10.393 6.957 -14.704 1.00 51.50 84 GLN A CA 1
ATOM 658 C C . GLN A 1 84 ? -10.191 5.526 -14.199 1.00 51.50 84 GLN A C 1
ATOM 660 O O . GLN A 1 84 ? -10.908 4.591 -14.536 1.00 51.50 84 GLN A O 1
ATOM 665 N N . GLU A 1 85 ? -9.232 5.401 -13.290 1.00 62.03 85 GLU A N 1
ATOM 666 C CA . GLU A 1 85 ? -9.000 4.208 -12.488 1.00 62.03 85 GLU A CA 1
ATOM 667 C C . GLU A 1 85 ? -10.180 3.997 -11.517 1.00 62.03 85 GLU A C 1
ATOM 669 O O . GLU A 1 85 ? -10.463 4.857 -10.664 1.00 62.03 85 GLU A O 1
ATOM 674 N N . THR A 1 86 ? -10.898 2.880 -11.685 1.00 72.94 86 THR A N 1
ATOM 675 C CA . THR A 1 86 ? -12.033 2.481 -10.837 1.00 72.94 86 THR A CA 1
ATOM 676 C C . THR A 1 86 ? -11.607 1.374 -9.880 1.00 72.94 86 THR A C 1
ATOM 678 O O . THR A 1 86 ? -11.104 0.336 -10.322 1.00 72.94 86 THR A O 1
ATOM 681 N N . ALA A 1 87 ? -11.837 1.583 -8.582 1.00 82.56 87 ALA A N 1
ATOM 682 C CA . ALA A 1 87 ? -11.646 0.557 -7.564 1.00 82.56 87 ALA A CA 1
ATOM 683 C C . ALA A 1 87 ? -12.786 -0.474 -7.640 1.00 82.56 87 ALA A C 1
ATOM 685 O O . ALA A 1 87 ? -13.950 -0.102 -7.797 1.00 82.56 87 ALA A O 1
ATOM 686 N N . LYS A 1 88 ? -12.468 -1.765 -7.517 1.00 89.25 88 LYS A N 1
ATOM 687 C CA . LYS A 1 88 ? -13.442 -2.864 -7.515 1.00 89.25 88 LYS A CA 1
ATOM 688 C C . LYS A 1 88 ? -13.129 -3.864 -6.407 1.00 89.25 88 LYS A C 1
ATOM 690 O O . LYS A 1 88 ? -11.980 -4.270 -6.237 1.00 89.25 88 LYS A O 1
ATOM 695 N N . LEU A 1 89 ? -14.167 -4.307 -5.699 1.00 93.06 89 LEU A N 1
ATOM 696 C CA . LEU A 1 89 ? -14.087 -5.431 -4.770 1.00 93.06 89 LEU A CA 1
ATOM 697 C C . LEU A 1 89 ? -13.954 -6.740 -5.563 1.00 93.06 89 LEU A C 1
ATOM 699 O O . LEU A 1 89 ? -14.819 -7.064 -6.380 1.00 93.06 89 LEU A O 1
ATOM 703 N N . LYS A 1 90 ? -12.867 -7.479 -5.342 1.00 95.12 90 LYS A N 1
ATOM 704 C CA . LYS A 1 90 ? -12.594 -8.765 -6.000 1.00 95.12 90 LYS A CA 1
ATOM 705 C C . LYS A 1 90 ? -12.839 -9.955 -5.088 1.00 95.12 90 LYS A C 1
ATOM 707 O O . LYS A 1 90 ? -13.495 -10.898 -5.512 1.00 95.12 90 LYS A O 1
ATOM 712 N N . PHE A 1 91 ? -12.330 -9.902 -3.859 1.00 96.50 91 PHE A N 1
ATOM 713 C CA . PHE A 1 91 ? -12.601 -10.917 -2.841 1.00 96.50 91 PHE A CA 1
ATOM 714 C C . PHE A 1 91 ? -13.364 -10.244 -1.696 1.00 96.50 91 PHE A C 1
ATOM 716 O O . PHE A 1 91 ? -12.780 -9.394 -1.013 1.00 96.50 91 PHE A O 1
ATOM 723 N N . PRO A 1 92 ? -14.672 -10.532 -1.553 1.00 96.81 92 PRO A N 1
ATOM 724 C CA . PRO A 1 92 ? -15.498 -9.964 -0.496 1.00 96.81 92 PRO A CA 1
ATOM 725 C C . PRO A 1 92 ? -15.111 -10.525 0.874 1.00 96.81 92 PRO A C 1
ATOM 727 O 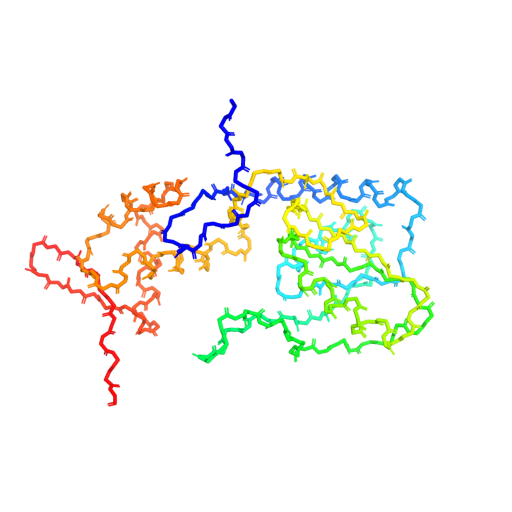O . PRO A 1 92 ? -14.373 -11.505 0.977 1.00 96.81 92 PRO A O 1
ATOM 730 N N . LEU A 1 93 ? -15.635 -9.898 1.925 1.00 97.44 93 LEU A N 1
ATOM 731 C CA . LEU A 1 93 ? -15.460 -10.366 3.292 1.00 97.44 93 LEU A CA 1
ATOM 732 C C . LEU A 1 93 ? -16.148 -11.725 3.476 1.00 97.44 93 LEU A C 1
ATOM 734 O O . LEU A 1 93 ? -17.274 -11.918 3.020 1.00 97.44 93 LEU A O 1
ATOM 738 N N . SER A 1 94 ? -15.482 -12.649 4.166 1.00 94.75 94 SER A N 1
ATOM 739 C CA . SER A 1 94 ? -15.968 -14.018 4.387 1.00 94.75 94 SER A CA 1
ATOM 740 C C . SER A 1 94 ? -16.521 -14.271 5.794 1.00 94.75 94 SER A C 1
ATOM 742 O O . SER A 1 94 ? -16.741 -15.422 6.160 1.00 94.75 94 SER A O 1
ATOM 744 N N . VAL A 1 95 ? -16.696 -13.226 6.607 1.00 96.69 95 VAL A N 1
ATOM 745 C CA . VAL A 1 95 ? -17.133 -13.315 8.010 1.00 96.69 95 VAL A CA 1
ATOM 746 C C . VAL A 1 95 ? -18.261 -12.326 8.292 1.00 96.69 95 VAL A C 1
ATOM 748 O O . VAL A 1 95 ? -18.340 -11.278 7.649 1.00 96.69 95 VAL A O 1
ATOM 751 N N . ASP A 1 96 ? -19.118 -12.651 9.261 1.00 97.56 96 ASP A N 1
ATOM 752 C CA . ASP A 1 96 ? -20.172 -11.744 9.716 1.00 97.56 96 ASP A CA 1
ATOM 753 C C . ASP A 1 96 ? -19.601 -10.647 10.623 1.00 97.56 96 ASP A C 1
ATOM 755 O O . ASP A 1 96 ? -18.854 -10.907 11.573 1.00 97.56 96 ASP A O 1
ATOM 759 N N . ILE A 1 97 ? -19.974 -9.409 10.312 1.00 98.44 97 ILE A N 1
ATOM 760 C CA . ILE A 1 97 ? -19.576 -8.213 11.051 1.00 98.44 97 ILE A CA 1
ATOM 761 C C . ILE A 1 97 ? -20.759 -7.405 11.576 1.00 98.44 97 ILE A C 1
ATOM 763 O O . ILE A 1 97 ? -20.560 -6.293 12.069 1.00 98.44 97 ILE A O 1
ATOM 767 N N . HIS A 1 98 ? -21.976 -7.945 11.501 1.00 98.62 98 HIS A N 1
ATOM 768 C CA . HIS A 1 98 ? -23.159 -7.285 12.030 1.00 98.62 98 HIS A CA 1
ATOM 769 C C . HIS A 1 98 ? -22.966 -6.908 13.506 1.00 98.62 98 HIS A C 1
ATOM 771 O O . HIS A 1 98 ? -22.611 -7.738 14.342 1.00 98.62 98 HIS A O 1
ATOM 777 N N . GLY A 1 99 ? -23.168 -5.628 13.824 1.00 98.62 99 GLY A N 1
ATOM 778 C CA . GLY A 1 99 ? -23.029 -5.107 15.185 1.00 98.62 99 GLY A CA 1
ATOM 779 C C . GLY A 1 99 ? -21.600 -5.082 15.752 1.00 98.62 99 GLY A C 1
ATOM 780 O O . GLY A 1 99 ? -21.444 -4.736 16.919 1.00 98.62 99 GLY A O 1
ATOM 781 N N . LYS A 1 100 ? -20.561 -5.398 14.966 1.00 98.75 100 LYS A N 1
ATOM 782 C CA . LYS A 1 100 ? -19.152 -5.349 15.402 1.00 98.75 100 LYS A CA 1
ATOM 783 C C . LYS A 1 100 ? -18.505 -3.981 15.150 1.00 98.75 100 LYS A C 1
ATOM 785 O O . LYS A 1 100 ? -18.875 -3.274 14.210 1.00 98.75 100 LYS A O 1
ATOM 790 N N . LYS A 1 101 ? -17.509 -3.619 15.958 1.00 98.81 101 LYS A N 1
ATOM 791 C CA . LYS A 1 101 ? -16.577 -2.503 15.743 1.00 98.81 101 LYS A CA 1
ATOM 792 C C . LYS A 1 101 ? -15.413 -2.959 14.869 1.00 98.81 101 LYS A C 1
ATOM 794 O O . LYS A 1 101 ? -14.695 -3.891 15.219 1.00 98.81 101 LYS A O 1
ATOM 799 N N . ILE A 1 102 ? -15.216 -2.303 13.735 1.00 98.75 102 ILE A N 1
ATOM 800 C CA . ILE A 1 102 ? -14.275 -2.729 12.699 1.00 98.75 102 ILE A CA 1
ATOM 801 C C . ILE A 1 102 ? -13.115 -1.750 12.590 1.00 98.75 102 ILE A C 1
ATOM 803 O O . ILE A 1 102 ? -13.337 -0.563 12.354 1.00 98.75 102 ILE A O 1
ATOM 807 N N . LEU A 1 103 ? -11.880 -2.251 12.637 1.00 98.88 103 LEU A N 1
ATOM 808 C CA . LEU A 1 103 ? -10.707 -1.481 12.226 1.00 98.88 103 LEU A CA 1
ATOM 809 C C . LEU A 1 103 ? -10.229 -1.941 10.845 1.00 98.88 103 LEU A C 1
ATOM 811 O O . LEU A 1 103 ? -9.677 -3.029 10.691 1.00 98.88 103 LEU A O 1
ATOM 815 N N . VAL A 1 104 ? -10.415 -1.099 9.834 1.00 98.88 104 VAL A N 1
ATOM 816 C CA . VAL A 1 104 ? -9.916 -1.329 8.475 1.00 98.88 104 VAL A CA 1
ATOM 817 C C . VAL A 1 104 ? -8.487 -0.809 8.370 1.00 98.88 104 VAL A C 1
ATOM 819 O O . VAL A 1 104 ? -8.233 0.351 8.699 1.00 98.88 104 VAL A O 1
ATOM 822 N N . VAL A 1 105 ? -7.561 -1.642 7.896 1.00 98.88 105 VAL A N 1
ATOM 823 C CA . VAL A 1 105 ? -6.132 -1.307 7.826 1.00 98.88 105 VAL A CA 1
ATOM 824 C C . VAL A 1 105 ? -5.601 -1.419 6.395 1.00 98.88 105 VAL A C 1
ATOM 826 O O . VAL A 1 105 ? -5.814 -2.430 5.725 1.00 98.88 105 VAL A O 1
ATOM 829 N N . ASP A 1 106 ? -4.875 -0.393 5.949 1.00 98.62 106 ASP A N 1
ATOM 830 C CA . ASP A 1 106 ? -4.139 -0.362 4.674 1.00 98.62 106 ASP A CA 1
ATOM 831 C C .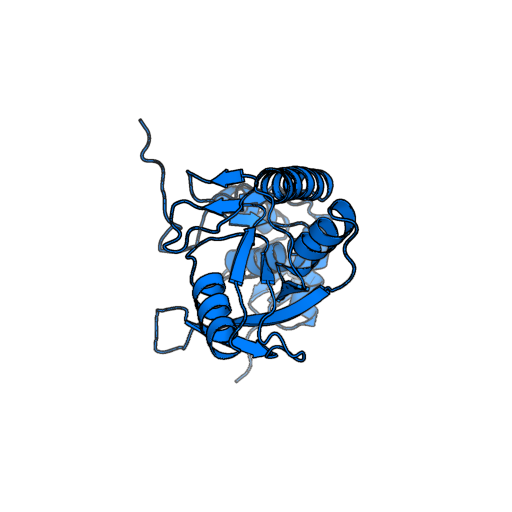 ASP A 1 106 ? -2.731 0.242 4.870 1.00 98.62 106 ASP A C 1
ATOM 833 O O . ASP A 1 106 ? -2.411 0.749 5.950 1.00 98.62 106 ASP A O 1
ATOM 837 N N . ASP A 1 107 ? -1.857 0.197 3.865 1.00 98.25 107 ASP A N 1
ATOM 838 C CA . ASP A 1 107 ? -0.515 0.793 3.970 1.00 98.25 107 ASP A CA 1
ATOM 839 C C . ASP A 1 107 ? -0.524 2.321 3.788 1.00 98.25 107 ASP A C 1
ATOM 841 O O . ASP A 1 107 ? 0.004 3.056 4.635 1.00 98.25 107 ASP A O 1
ATOM 845 N N . VAL A 1 108 ? -1.177 2.818 2.736 1.00 98.12 108 VAL A N 1
ATOM 846 C CA . VAL A 1 108 ? -1.217 4.239 2.385 1.00 98.12 108 VAL A CA 1
ATOM 847 C C . VAL A 1 108 ? -2.581 4.686 1.878 1.00 98.12 108 VAL A C 1
ATOM 849 O O . VAL A 1 108 ? -3.237 4.017 1.086 1.00 98.12 108 VAL A O 1
ATOM 852 N N . THR A 1 109 ? -2.986 5.902 2.242 1.00 96.69 109 THR A N 1
ATOM 853 C CA . THR A 1 109 ? -4.064 6.597 1.525 1.00 96.69 109 THR A CA 1
ATOM 854 C C . THR A 1 109 ? -3.485 7.589 0.519 1.00 96.69 109 THR A C 1
ATOM 856 O O . THR A 1 109 ? -2.890 8.588 0.926 1.00 96.69 109 THR A O 1
ATOM 859 N N . ASP A 1 110 ? -3.659 7.321 -0.783 1.00 93.75 110 ASP A N 1
ATOM 860 C CA . ASP A 1 110 ? -3.227 8.211 -1.878 1.00 93.75 110 ASP A CA 1
ATOM 861 C C . ASP A 1 110 ? -4.378 9.077 -2.417 1.00 93.75 110 ASP A C 1
ATOM 863 O O . ASP A 1 110 ? -4.459 10.257 -2.094 1.00 93.75 110 ASP A O 1
ATOM 867 N N . THR A 1 111 ? -5.301 8.490 -3.187 1.00 93.06 111 THR A N 1
ATOM 868 C CA . THR A 1 111 ? -6.518 9.175 -3.672 1.00 93.06 111 THR A CA 1
ATOM 869 C C . THR A 1 111 ? -7.702 9.018 -2.720 1.00 93.06 111 THR A C 1
ATOM 871 O O . THR A 1 111 ? -8.632 9.813 -2.757 1.00 93.06 111 THR A O 1
ATOM 874 N N . GLY A 1 112 ? -7.688 7.973 -1.887 1.00 94.25 112 GLY A N 1
ATOM 875 C CA . GLY A 1 112 ? -8.783 7.630 -0.978 1.00 94.25 112 GLY A CA 1
ATOM 876 C C . GLY A 1 112 ? -9.789 6.623 -1.531 1.00 94.25 112 GLY A C 1
ATOM 877 O O . GLY A 1 112 ? -10.472 5.972 -0.749 1.00 94.25 112 GLY A O 1
ATOM 878 N N . LYS A 1 113 ? -9.812 6.397 -2.852 1.00 94.25 113 LYS A N 1
ATOM 879 C CA . LYS A 1 113 ? -10.798 5.527 -3.522 1.00 94.25 113 LYS A CA 1
ATOM 880 C C . LYS A 1 113 ? -10.879 4.109 -2.944 1.00 94.25 113 LYS A C 1
ATOM 882 O O . LYS A 1 113 ? -11.973 3.567 -2.830 1.00 94.25 113 LYS A O 1
ATOM 887 N N . THR A 1 114 ? -9.741 3.513 -2.572 1.00 95.69 114 THR A N 1
ATOM 888 C CA . THR A 1 114 ? -9.700 2.175 -1.954 1.00 95.69 114 THR A CA 1
ATOM 889 C C . THR A 1 114 ? -10.458 2.146 -0.627 1.00 95.69 114 THR A C 1
ATOM 891 O O . THR A 1 114 ? -11.321 1.294 -0.435 1.00 95.69 114 THR A O 1
ATOM 894 N N . LEU A 1 115 ? -10.153 3.087 0.275 1.00 97.38 115 LEU A N 1
ATOM 895 C CA . LEU A 1 115 ? -10.782 3.158 1.595 1.00 97.38 115 LEU A CA 1
ATOM 896 C C . LEU A 1 115 ? -12.256 3.545 1.489 1.00 97.38 115 LEU A C 1
ATOM 898 O O . LEU A 1 115 ? -13.072 2.940 2.178 1.00 97.38 115 LEU A O 1
ATOM 902 N N . SER A 1 116 ? -12.613 4.477 0.598 1.00 97.31 116 SER A N 1
ATOM 903 C CA . SER A 1 116 ? -14.014 4.821 0.331 1.00 97.31 116 SER A CA 1
ATOM 904 C C . SER A 1 116 ? -14.823 3.585 -0.055 1.00 97.31 116 SER A C 1
ATOM 906 O O . SER A 1 116 ? -15.813 3.279 0.606 1.00 97.31 116 SER A O 1
ATOM 908 N N . LEU A 1 117 ? -14.352 2.816 -1.044 1.00 97.12 117 LEU A N 1
ATOM 909 C CA . LEU A 1 117 ? -15.032 1.596 -1.481 1.00 97.12 117 LEU A CA 1
ATOM 910 C C . LEU A 1 117 ? -15.096 0.536 -0.372 1.00 97.12 117 LEU A C 1
ATOM 912 O O . LEU A 1 117 ? -16.132 -0.103 -0.198 1.00 97.12 117 LEU A O 1
ATOM 916 N N . ALA A 1 118 ? -14.008 0.344 0.382 1.00 98.12 118 ALA A N 1
ATOM 917 C CA . ALA A 1 118 ? -13.984 -0.591 1.504 1.00 98.12 118 ALA A CA 1
ATOM 918 C C . ALA A 1 118 ? -15.043 -0.230 2.552 1.00 98.12 118 ALA A C 1
ATOM 920 O O . ALA A 1 118 ? -15.830 -1.081 2.957 1.00 98.12 118 ALA A O 1
ATOM 921 N N . VAL A 1 119 ? -15.093 1.037 2.965 1.00 98.44 119 VAL A N 1
ATOM 922 C CA . VAL A 1 119 ? -16.043 1.522 3.969 1.00 98.44 119 VAL A CA 1
ATOM 923 C C . VAL A 1 119 ? -17.479 1.442 3.455 1.00 98.44 119 VAL A C 1
ATOM 925 O O . VAL A 1 119 ? -18.350 1.000 4.198 1.00 98.44 119 VAL A O 1
ATOM 928 N N . GLU A 1 120 ? -17.745 1.830 2.207 1.00 98.00 120 GLU A N 1
ATOM 929 C CA . GLU A 1 120 ? -19.074 1.713 1.590 1.00 98.00 120 GLU A CA 1
ATOM 930 C C . GLU A 1 120 ? -19.565 0.264 1.576 1.00 98.00 120 GLU A C 1
ATOM 932 O O . GLU A 1 120 ? -20.673 -0.017 2.031 1.00 98.00 120 GLU A O 1
ATOM 937 N N . TYR A 1 121 ? -18.719 -0.667 1.133 1.00 98.31 121 TYR A N 1
ATOM 938 C CA . TYR A 1 121 ? -19.035 -2.092 1.133 1.00 98.31 121 TYR A CA 1
ATOM 939 C C . TYR A 1 121 ? -19.293 -2.628 2.550 1.00 98.31 121 TYR A C 1
ATOM 941 O O . TYR A 1 121 ? -20.311 -3.279 2.787 1.00 98.31 121 TYR A O 1
ATOM 949 N N . LEU A 1 122 ? -18.404 -2.336 3.504 1.00 98.50 122 LEU A N 1
ATOM 950 C CA . LEU A 1 122 ? -18.515 -2.843 4.873 1.00 98.50 122 LEU A CA 1
ATOM 951 C C . LEU A 1 122 ? -19.729 -2.260 5.608 1.00 98.50 122 LEU A C 1
ATOM 953 O O . LEU A 1 122 ? -20.358 -2.973 6.384 1.00 98.50 122 LEU A O 1
ATOM 957 N N . LYS A 1 123 ? -20.127 -1.010 5.329 1.00 98.44 123 LYS A N 1
ATOM 958 C CA . LYS A 1 123 ? -21.358 -0.409 5.879 1.00 98.44 123 LYS A CA 1
ATOM 959 C C . LYS A 1 123 ? -22.612 -1.204 5.513 1.00 98.44 123 LYS A C 1
ATOM 961 O O . LYS A 1 123 ? -23.506 -1.332 6.348 1.00 98.44 123 LYS A O 1
ATOM 966 N N . CYS A 1 124 ? -22.675 -1.778 4.310 1.00 98.00 124 CYS A N 1
ATOM 967 C CA . CYS A 1 124 ? -23.803 -2.613 3.883 1.00 98.00 124 CYS A CA 1
ATOM 968 C C . CYS A 1 124 ? -23.963 -3.886 4.732 1.00 98.00 124 CYS A C 1
ATOM 970 O O . CYS A 1 124 ? -25.062 -4.433 4.806 1.00 98.00 124 CYS A O 1
ATOM 972 N N . LEU A 1 125 ? -22.896 -4.327 5.406 1.00 98.38 125 LEU A N 1
ATOM 973 C CA . LEU A 1 125 ? -22.900 -5.473 6.321 1.00 98.38 125 LEU A CA 1
ATOM 974 C C . LEU A 1 125 ? -23.299 -5.090 7.759 1.00 98.38 125 LEU A C 1
ATOM 976 O O . LEU A 1 125 ? -23.240 -5.922 8.659 1.00 98.38 125 LEU A O 1
ATOM 980 N N . LYS A 1 126 ? -23.740 -3.840 7.971 1.00 98.38 126 LYS A N 1
ATOM 981 C CA . LYS A 1 126 ? -24.311 -3.326 9.226 1.00 98.38 126 LYS A CA 1
ATOM 982 C C . LYS A 1 126 ? -23.419 -3.516 10.480 1.00 98.38 126 LYS A C 1
ATOM 984 O O . LYS A 1 126 ? -23.917 -3.982 11.509 1.00 98.38 126 LYS A O 1
ATOM 989 N N . PRO A 1 127 ? -22.123 -3.150 10.445 1.00 98.62 127 PRO A N 1
ATOM 990 C CA . PRO A 1 127 ? -21.311 -3.076 11.657 1.00 98.62 127 PRO A CA 1
ATOM 991 C C . PRO A 1 127 ? -21.823 -1.990 12.609 1.00 98.62 127 PRO A C 1
ATOM 993 O O . PRO A 1 127 ? -22.509 -1.058 12.187 1.00 98.62 127 PRO A O 1
ATOM 996 N N . ALA A 1 128 ? -21.459 -2.086 13.888 1.00 98.69 128 ALA A N 1
ATOM 997 C CA . ALA A 1 128 ? -21.765 -1.044 14.868 1.00 98.69 128 ALA A CA 1
ATOM 998 C C . ALA A 1 128 ? -20.951 0.232 14.612 1.00 98.69 128 ALA A C 1
ATOM 1000 O O . ALA A 1 128 ? -21.469 1.338 14.738 1.00 98.69 128 ALA A O 1
ATOM 1001 N N . GLU A 1 129 ? -19.678 0.083 14.239 1.00 98.75 129 GLU A N 1
ATOM 1002 C CA . GLU A 1 129 ? -18.782 1.204 13.957 1.00 98.75 129 GLU A CA 1
ATOM 1003 C C . GLU A 1 129 ? -17.657 0.757 13.019 1.00 98.75 129 GLU A C 1
ATOM 1005 O O . GLU A 1 129 ? -17.183 -0.373 13.116 1.00 98.75 129 GLU A O 1
ATOM 1010 N N . ILE A 1 130 ? -17.194 1.642 12.135 1.00 98.88 130 ILE A N 1
ATOM 1011 C CA . ILE A 1 130 ? -16.010 1.404 11.300 1.00 98.88 130 ILE A CA 1
ATOM 1012 C C . ILE A 1 130 ? -15.013 2.531 11.545 1.00 98.88 130 ILE A C 1
ATOM 1014 O O . ILE A 1 130 ? -15.368 3.706 11.435 1.00 98.88 130 ILE A O 1
ATOM 1018 N N . LYS A 1 131 ? -13.762 2.160 11.806 1.00 98.88 131 LYS A N 1
ATOM 1019 C CA . LYS A 1 131 ? -12.601 3.046 11.814 1.00 98.88 131 LYS A CA 1
ATOM 1020 C C . LYS A 1 131 ? -11.572 2.594 10.792 1.00 98.88 131 LYS A C 1
ATOM 1022 O O . LYS 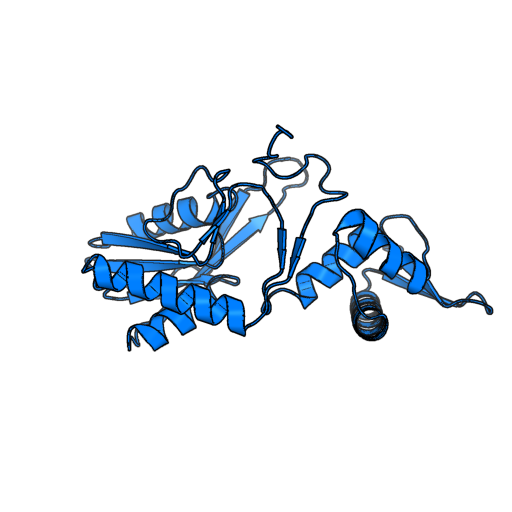A 1 131 ? -11.482 1.417 10.457 1.00 98.88 131 LYS A O 1
ATOM 1027 N N . THR A 1 132 ? -10.783 3.537 10.301 1.00 98.94 132 THR A N 1
ATOM 1028 C CA . THR A 1 132 ? -9.765 3.314 9.270 1.00 98.94 132 THR A CA 1
ATOM 1029 C C . THR A 1 132 ? -8.380 3.720 9.763 1.00 98.94 132 THR A C 1
ATOM 1031 O O . THR A 1 132 ? -8.215 4.742 10.427 1.00 98.94 132 THR A O 1
ATOM 1034 N N . ALA A 1 133 ? -7.366 2.920 9.443 1.00 98.94 133 ALA A N 1
ATOM 1035 C CA . ALA A 1 133 ? -5.997 3.133 9.885 1.00 98.94 133 ALA A CA 1
ATOM 1036 C C . ALA A 1 133 ? -4.992 2.851 8.763 1.00 98.94 133 ALA A C 1
ATOM 1038 O O . ALA A 1 133 ? -5.049 1.809 8.116 1.00 98.94 133 ALA A O 1
ATOM 1039 N N . VAL A 1 134 ? -4.042 3.764 8.551 1.00 98.88 134 VAL A N 1
ATOM 1040 C CA . VAL A 1 134 ? -2.963 3.591 7.561 1.00 98.88 134 VAL A CA 1
ATOM 1041 C C . VAL A 1 134 ? -1.597 3.962 8.120 1.00 98.88 134 VAL A C 1
ATOM 1043 O O . VAL A 1 134 ? -1.485 4.784 9.032 1.00 98.88 134 VAL A O 1
ATOM 1046 N N . LEU A 1 135 ? -0.514 3.420 7.561 1.00 98.81 135 LEU A N 1
ATOM 1047 C CA . LEU A 1 135 ? 0.826 3.876 7.945 1.00 98.81 135 LEU A CA 1
ATOM 1048 C C . LEU A 1 135 ? 1.041 5.327 7.498 1.00 98.81 135 LEU A C 1
ATOM 1050 O O . LEU A 1 135 ? 1.508 6.166 8.277 1.00 98.81 135 LEU A O 1
ATOM 1054 N N . GLN A 1 136 ? 0.666 5.651 6.260 1.00 98.62 136 GLN A N 1
ATOM 1055 C CA . GLN A 1 136 ? 0.870 6.979 5.684 1.00 98.62 136 GLN A CA 1
ATOM 1056 C C . GLN A 1 136 ? -0.391 7.538 5.024 1.00 98.62 136 GLN A C 1
ATOM 1058 O O . GLN A 1 136 ? -1.081 6.861 4.274 1.00 98.62 136 GLN A O 1
ATOM 1063 N N . HIS A 1 137 ? -0.668 8.819 5.248 1.00 98.44 137 HIS A N 1
ATOM 1064 C CA . HIS A 1 137 ? -1.791 9.521 4.625 1.00 98.44 137 HIS A CA 1
ATOM 1065 C C . HIS A 1 137 ? -1.282 10.686 3.772 1.00 98.44 137 HIS A C 1
ATOM 1067 O O . HIS A 1 137 ? -0.628 11.597 4.294 1.00 98.44 137 HIS A O 1
ATOM 1073 N N . LYS A 1 138 ? -1.571 10.672 2.465 1.00 97.50 138 LYS A N 1
ATOM 1074 C CA . LYS A 1 138 ? -1.247 11.771 1.549 1.00 97.50 138 LYS A CA 1
ATOM 1075 C C . LYS A 1 138 ? -2.379 12.795 1.534 1.00 97.50 138 LYS A C 1
ATOM 1077 O O . LYS A 1 138 ? -3.544 12.447 1.386 1.00 97.50 138 LYS A O 1
ATOM 1082 N N . ILE A 1 139 ? -2.033 14.080 1.622 1.00 96.56 139 ILE A N 1
ATOM 1083 C CA . ILE A 1 139 ? -3.032 15.163 1.705 1.00 96.56 139 ILE A CA 1
ATOM 1084 C C . ILE A 1 139 ? -3.838 15.383 0.416 1.00 96.56 139 ILE A C 1
ATOM 1086 O O . ILE A 1 139 ? -4.772 16.183 0.414 1.00 96.56 139 ILE A O 1
ATOM 1090 N N . CYS A 1 140 ? -3.439 14.761 -0.696 1.00 93.56 140 CYS A N 1
ATOM 1091 C CA . CYS A 1 140 ? -4.206 14.731 -1.943 1.00 93.56 140 CYS A CA 1
ATOM 1092 C C . CYS A 1 140 ? -5.412 13.803 -1.901 1.00 93.56 140 CYS A C 1
ATOM 1094 O O . CYS A 1 140 ? -6.223 13.881 -2.814 1.00 93.56 140 CYS A O 1
ATOM 1096 N N . SER A 1 141 ? -5.508 12.939 -0.893 1.00 94.81 141 SER A N 1
ATOM 1097 C CA . SER A 1 141 ? -6.628 12.025 -0.746 1.00 94.81 141 SER A CA 1
ATOM 1098 C C . SER A 1 141 ? -7.909 12.781 -0.417 1.00 94.81 141 SER A C 1
ATOM 1100 O O . SER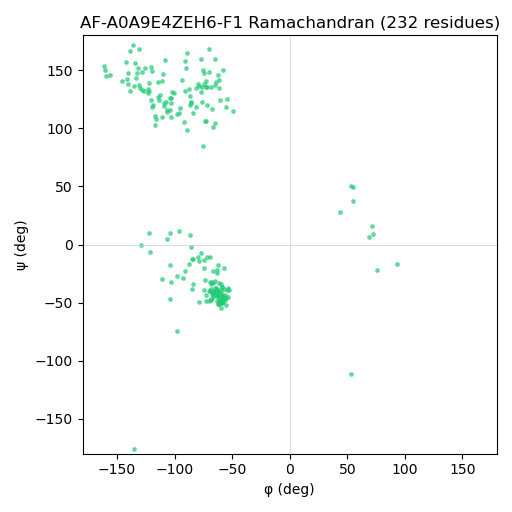 A 1 141 ? -7.912 13.620 0.486 1.00 94.81 141 SER A O 1
ATOM 1102 N N . ASP A 1 142 ? -9.000 12.412 -1.083 1.00 94.50 142 ASP A N 1
ATOM 1103 C CA . ASP A 1 142 ? -10.348 12.885 -0.748 1.00 94.50 142 ASP A CA 1
ATOM 1104 C C . ASP A 1 142 ? -10.930 12.135 0.465 1.00 94.50 142 ASP A C 1
ATOM 1106 O O . ASP A 1 142 ? -11.897 12.575 1.083 1.00 94.50 142 ASP A O 1
ATOM 1110 N N . PHE A 1 143 ? -10.313 11.010 0.844 1.00 97.00 143 PHE A N 1
ATOM 1111 C CA . PHE A 1 143 ? -10.629 10.256 2.055 1.00 97.00 143 PHE A CA 1
ATOM 1112 C C . PHE A 1 143 ? -9.580 10.519 3.143 1.00 97.00 143 PHE A C 1
ATOM 1114 O O . PHE A 1 143 ? -8.381 10.311 2.920 1.00 97.00 143 PHE A O 1
ATOM 1121 N N . VAL A 1 144 ? -10.012 10.926 4.336 1.00 98.38 144 VAL A N 1
ATOM 1122 C CA . VAL A 1 144 ? -9.130 11.090 5.500 1.00 98.38 144 VAL A CA 1
ATOM 1123 C C . VAL A 1 144 ? -9.344 9.907 6.446 1.00 98.38 144 VAL A C 1
ATOM 1125 O O . VAL A 1 144 ? -10.448 9.769 6.969 1.00 98.38 144 VAL A O 1
ATOM 1128 N N . PRO A 1 145 ? -8.329 9.052 6.671 1.00 98.69 145 PRO A N 1
ATOM 1129 C CA . PRO A 1 145 ? -8.457 7.944 7.603 1.00 98.69 145 PRO A CA 1
ATOM 1130 C C . PRO A 1 145 ? -8.517 8.441 9.049 1.00 98.69 145 PRO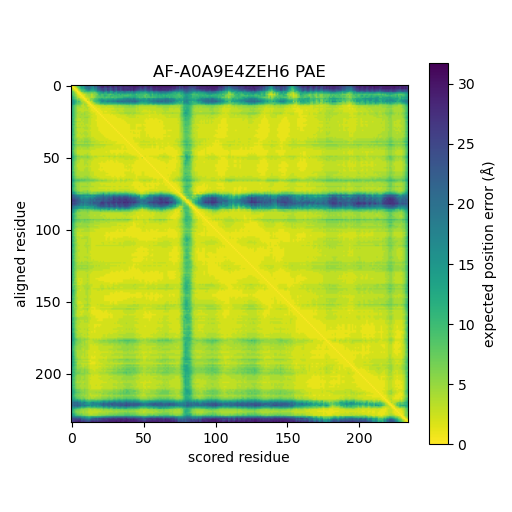 A C 1
ATOM 1132 O O . PRO A 1 145 ? -7.873 9.438 9.388 1.00 98.69 145 PRO A O 1
ATOM 1135 N N . ASP A 1 146 ? -9.244 7.721 9.906 1.00 98.88 146 ASP A N 1
ATOM 1136 C CA . ASP A 1 146 ? -9.376 8.049 11.333 1.00 98.88 146 ASP A CA 1
ATOM 1137 C C . ASP A 1 146 ? -8.008 8.064 12.031 1.00 98.88 146 ASP A C 1
ATOM 1139 O O . ASP A 1 146 ? -7.737 8.916 12.881 1.00 98.88 146 ASP A O 1
ATOM 1143 N N . TYR A 1 147 ? -7.118 7.151 11.629 1.00 98.88 147 TYR A N 1
ATOM 1144 C CA . TYR A 1 147 ? -5.765 7.038 12.155 1.00 98.88 147 TYR A CA 1
ATOM 1145 C C . TYR A 1 147 ? -4.728 6.972 11.031 1.00 98.88 147 TYR A C 1
ATOM 1147 O O . TYR A 1 147 ? -4.842 6.209 10.074 1.00 98.88 147 TYR A O 1
ATOM 1155 N N . TYR A 1 148 ? -3.648 7.735 11.176 1.00 98.88 148 TYR A N 1
ATOM 1156 C CA . TYR A 1 148 ? -2.464 7.595 10.331 1.00 98.88 148 TYR A CA 1
ATOM 1157 C C . TYR A 1 148 ? -1.190 7.882 11.122 1.00 98.88 148 TYR A C 1
ATOM 1159 O O . TYR A 1 148 ? -1.162 8.812 11.935 1.00 98.88 148 TYR A O 1
ATOM 1167 N N . ALA A 1 149 ? -0.110 7.130 10.896 1.00 98.75 149 ALA A N 1
ATOM 1168 C CA . ALA A 1 149 ? 1.146 7.383 11.606 1.00 98.75 149 ALA A CA 1
ATOM 1169 C C . ALA A 1 149 ? 1.835 8.652 11.091 1.00 98.75 149 ALA A C 1
ATOM 1171 O O . ALA A 1 149 ? 2.173 9.537 11.882 1.00 98.75 149 ALA A O 1
ATOM 1172 N N . LYS A 1 150 ? 1.972 8.783 9.766 1.00 98.44 150 LYS A N 1
ATOM 1173 C CA . LYS A 1 150 ? 2.696 9.885 9.114 1.00 98.44 150 LYS A CA 1
ATOM 1174 C C . LYS A 1 150 ? 1.848 10.562 8.037 1.00 98.44 150 LYS A C 1
ATOM 1176 O O . LYS A 1 150 ? 1.258 9.909 7.182 1.00 98.44 150 LYS A O 1
ATOM 1181 N N . LYS A 1 151 ? 1.813 11.896 8.063 1.00 97.94 151 LYS A N 1
ATOM 1182 C CA . LYS A 1 151 ? 1.164 12.727 7.038 1.00 97.94 151 LYS A CA 1
ATOM 1183 C C . LYS A 1 151 ? 2.171 13.083 5.945 1.00 97.94 151 LYS A C 1
ATOM 1185 O O . LYS A 1 151 ? 3.273 13.532 6.253 1.00 97.94 151 LYS A O 1
ATOM 1190 N N . ILE A 1 152 ? 1.791 12.921 4.682 1.00 96.75 152 ILE A N 1
ATOM 1191 C CA . ILE A 1 152 ? 2.621 13.212 3.509 1.00 96.75 152 ILE A CA 1
ATOM 1192 C C . ILE A 1 152 ? 2.040 14.422 2.777 1.00 96.75 152 ILE A C 1
ATOM 1194 O O . ILE A 1 152 ? 0.963 14.357 2.186 1.00 96.75 152 ILE A O 1
ATOM 1198 N N . VAL A 1 153 ? 2.757 15.546 2.852 1.00 95.06 153 VAL A N 1
ATOM 1199 C CA . VAL A 1 153 ? 2.313 16.839 2.299 1.00 95.06 153 VAL A CA 1
ATOM 1200 C C . VAL A 1 153 ? 2.798 17.098 0.872 1.00 95.06 153 VAL A C 1
ATOM 1202 O O . VAL A 1 153 ? 2.133 17.798 0.117 1.00 95.06 153 VAL A O 1
ATOM 1205 N N . LYS A 1 154 ? 3.949 16.531 0.491 1.00 92.88 154 LYS A N 1
ATOM 1206 C CA . LYS A 1 154 ? 4.468 16.569 -0.883 1.00 92.88 154 LYS A CA 1
ATOM 1207 C C . LYS A 1 154 ? 4.312 15.182 -1.474 1.00 92.88 154 LYS A C 1
ATOM 1209 O O . LYS A 1 154 ? 4.843 14.235 -0.886 1.00 92.88 154 LYS A O 1
ATOM 1214 N N . TRP A 1 155 ? 3.604 15.071 -2.593 1.00 93.38 155 TRP A N 1
ATOM 1215 C CA . TRP A 1 155 ? 3.359 13.772 -3.198 1.00 93.38 155 TRP A CA 1
ATOM 1216 C C . TRP A 1 155 ? 4.671 13.102 -3.596 1.00 93.38 155 TRP A C 1
ATOM 1218 O O . TRP A 1 155 ? 5.631 13.747 -4.022 1.00 93.38 155 TRP A O 1
ATOM 1228 N N . ARG A 1 156 ? 4.696 11.793 -3.392 1.00 93.62 156 ARG A N 1
ATOM 1229 C CA . ARG A 1 156 ? 5.788 10.885 -3.714 1.00 93.62 156 ARG A CA 1
ATOM 1230 C C . ARG A 1 156 ? 5.231 9.475 -3.769 1.00 93.62 156 ARG A C 1
ATOM 1232 O O . ARG A 1 156 ? 4.251 9.174 -3.072 1.00 93.62 156 ARG A O 1
ATOM 1239 N N . TRP A 1 157 ? 5.833 8.634 -4.592 1.00 94.88 157 TRP A N 1
ATOM 1240 C CA . TRP A 1 157 ? 5.555 7.207 -4.563 1.00 94.88 157 TRP A CA 1
ATOM 1241 C C . TRP A 1 157 ? 6.263 6.591 -3.357 1.00 94.88 157 TRP A C 1
ATOM 1243 O O . TRP A 1 157 ? 7.400 6.951 -3.068 1.00 94.88 157 TRP A O 1
ATOM 1253 N N . ILE A 1 158 ? 5.588 5.722 -2.612 1.00 95.75 158 ILE A N 1
ATOM 1254 C CA . ILE A 1 158 ? 6.204 5.029 -1.478 1.00 95.75 158 ILE A CA 1
ATOM 1255 C C . ILE A 1 158 ? 6.416 3.592 -1.917 1.00 95.75 158 ILE A C 1
ATOM 1257 O O . ILE A 1 158 ? 5.441 2.895 -2.179 1.00 95.75 158 ILE A O 1
ATOM 1261 N N . VAL A 1 159 ? 7.673 3.175 -2.001 1.00 96.19 159 VAL A N 1
ATOM 1262 C CA . VAL A 1 159 ? 8.037 1.795 -2.312 1.00 96.19 159 VAL A CA 1
ATOM 1263 C C . VAL A 1 159 ? 8.128 1.046 -0.987 1.00 96.19 159 VAL A C 1
ATOM 1265 O O . VAL A 1 159 ? 9.111 1.172 -0.252 1.00 96.19 159 VAL A O 1
ATOM 1268 N N . TYR A 1 160 ? 7.065 0.321 -0.641 1.00 97.81 160 TYR A N 1
ATOM 1269 C CA . TYR A 1 160 ? 7.020 -0.486 0.577 1.00 97.81 160 TYR A CA 1
ATOM 1270 C C . TYR A 1 160 ? 7.836 -1.772 0.430 1.00 97.81 160 TYR A C 1
ATOM 1272 O O . TYR A 1 160 ? 7.884 -2.342 -0.658 1.00 97.81 160 TYR A O 1
ATOM 1280 N N . PRO A 1 161 ? 8.409 -2.315 1.518 1.00 97.38 161 PRO A N 1
ATOM 1281 C CA . PRO A 1 161 ? 9.269 -3.491 1.416 1.00 97.38 161 PRO A CA 1
ATOM 1282 C C . PRO A 1 161 ? 8.515 -4.759 0.970 1.00 97.38 161 PRO A C 1
ATOM 1284 O O . PRO A 1 161 ? 9.126 -5.658 0.409 1.00 97.38 161 PRO A O 1
ATOM 1287 N N . TRP A 1 162 ? 7.191 -4.825 1.158 1.00 97.38 162 TRP A N 1
ATOM 1288 C CA . TRP A 1 162 ? 6.329 -5.910 0.658 1.00 97.38 162 TRP A CA 1
ATOM 1289 C C . TRP A 1 162 ? 5.836 -5.720 -0.785 1.00 97.38 162 TRP A C 1
ATOM 1291 O O . TRP A 1 162 ? 5.127 -6.580 -1.297 1.00 97.38 162 TRP A O 1
ATOM 1301 N N . ALA A 1 163 ? 6.177 -4.601 -1.427 1.00 95.69 163 ALA A N 1
ATOM 1302 C CA . ALA A 1 163 ? 5.824 -4.293 -2.814 1.00 95.69 163 ALA A CA 1
ATOM 1303 C C . ALA A 1 163 ? 7.041 -3.865 -3.657 1.00 95.69 163 ALA A C 1
ATOM 1305 O O . ALA A 1 163 ? 6.898 -3.609 -4.847 1.00 95.69 163 ALA A O 1
ATOM 1306 N N . ALA A 1 164 ? 8.239 -3.805 -3.062 1.00 95.25 164 ALA A N 1
ATOM 1307 C CA . ALA A 1 164 ? 9.415 -3.212 -3.688 1.00 95.25 164 ALA A CA 1
ATOM 1308 C C . ALA A 1 164 ? 9.792 -3.889 -5.004 1.00 95.25 164 ALA A C 1
ATOM 1310 O O . ALA A 1 164 ? 10.025 -3.203 -5.991 1.00 95.25 164 ALA A O 1
ATOM 1311 N N . TYR A 1 165 ? 9.793 -5.221 -5.036 1.00 95.06 165 TYR A N 1
ATOM 1312 C CA . TYR A 1 165 ? 10.119 -5.967 -6.248 1.00 95.06 165 TYR A CA 1
ATOM 1313 C C . TYR A 1 165 ? 9.128 -5.682 -7.387 1.00 95.06 165 TYR A C 1
ATOM 1315 O O . TYR A 1 165 ? 9.532 -5.425 -8.516 1.00 95.06 165 TYR A O 1
ATOM 1323 N N . GLU A 1 166 ? 7.828 -5.642 -7.078 1.00 94.88 166 GLU A N 1
ATOM 1324 C CA . GLU A 1 166 ? 6.776 -5.340 -8.058 1.00 94.88 166 GLU A CA 1
ATOM 1325 C C . GLU A 1 166 ? 6.878 -3.906 -8.589 1.00 94.88 166 GLU A C 1
ATOM 1327 O O . GLU A 1 166 ? 6.752 -3.678 -9.793 1.00 94.88 166 GLU A O 1
ATOM 1332 N N . ASP A 1 167 ? 7.134 -2.945 -7.699 1.00 95.75 167 ASP A N 1
ATOM 1333 C CA . ASP A 1 167 ? 7.321 -1.543 -8.068 1.00 95.75 167 ASP A CA 1
ATOM 1334 C C . ASP A 1 167 ? 8.550 -1.370 -8.964 1.00 95.75 167 ASP A C 1
ATOM 1336 O O . ASP A 1 167 ? 8.456 -0.745 -10.021 1.00 95.75 167 ASP A O 1
ATOM 1340 N N . LEU A 1 168 ? 9.692 -1.949 -8.577 1.00 96.12 168 LEU A N 1
ATOM 1341 C CA . LEU A 1 168 ? 10.924 -1.873 -9.358 1.00 96.12 168 LEU A CA 1
ATOM 1342 C C . LEU A 1 168 ? 10.757 -2.555 -10.722 1.00 96.12 168 LEU A C 1
ATOM 1344 O O . LEU A 1 168 ? 11.115 -1.952 -11.729 1.00 96.12 168 LEU A O 1
ATOM 1348 N N . ALA A 1 169 ? 10.131 -3.732 -10.797 1.00 96.56 169 ALA A N 1
ATOM 1349 C CA . ALA A 1 169 ? 9.829 -4.393 -12.068 1.00 96.56 169 ALA A CA 1
ATOM 1350 C C . ALA A 1 169 ? 8.940 -3.527 -12.978 1.00 96.56 169 ALA A C 1
ATOM 1352 O O . ALA A 1 169 ? 9.272 -3.291 -14.142 1.00 96.56 169 ALA A O 1
ATOM 1353 N N . GLY A 1 170 ? 7.859 -2.959 -12.437 1.00 94.81 170 GLY A N 1
ATOM 1354 C CA . GLY A 1 170 ? 6.982 -2.065 -13.196 1.00 94.81 170 GLY A CA 1
ATOM 1355 C C . GLY A 1 170 ? 7.668 -0.761 -13.626 1.00 94.81 170 GLY A C 1
ATOM 1356 O O . GLY A 1 170 ? 7.347 -0.199 -14.678 1.00 94.81 170 GLY A O 1
ATOM 1357 N N . PHE A 1 171 ? 8.619 -0.253 -12.840 1.00 95.38 171 PHE A N 1
ATOM 1358 C CA . PHE A 1 171 ? 9.450 0.894 -13.214 1.00 95.38 171 PHE A CA 1
ATOM 1359 C C . PHE A 1 171 ? 10.440 0.535 -14.323 1.00 95.38 171 PHE A C 1
ATOM 1361 O O . PHE A 1 171 ? 10.573 1.321 -15.263 1.00 95.38 171 PHE A O 1
ATOM 1368 N N . THR A 1 172 ? 11.049 -0.652 -14.277 1.00 96.44 172 THR A N 1
ATOM 1369 C CA . THR A 1 172 ? 11.915 -1.185 -15.338 1.00 96.44 172 THR A CA 1
ATOM 1370 C C . THR A 1 172 ? 11.169 -1.269 -16.668 1.00 96.44 172 THR A C 1
ATOM 1372 O O . THR A 1 172 ? 11.640 -0.723 -17.666 1.00 96.44 172 THR A O 1
ATOM 1375 N N . GLU A 1 173 ? 9.966 -1.853 -16.698 1.00 94.81 173 GLU A N 1
ATOM 1376 C CA . GLU A 1 173 ? 9.153 -1.930 -17.923 1.00 94.81 173 GLU A CA 1
ATOM 1377 C C . GLU A 1 173 ? 8.823 -0.541 -18.494 1.00 94.81 173 GLU A C 1
ATOM 1379 O O . GLU A 1 173 ? 8.852 -0.338 -19.712 1.00 94.81 173 GLU A O 1
ATOM 1384 N N . LYS A 1 174 ? 8.535 0.441 -17.627 1.00 93.25 174 LYS A N 1
ATOM 1385 C CA . LYS A 1 174 ? 8.291 1.833 -18.044 1.00 93.25 174 LYS A CA 1
ATOM 1386 C C . LYS A 1 174 ? 9.542 2.505 -18.597 1.00 93.25 174 LYS A C 1
ATOM 1388 O O . LYS A 1 174 ? 9.438 3.202 -19.605 1.00 93.25 174 LYS A O 1
ATOM 1393 N N . ILE A 1 175 ? 10.694 2.309 -17.951 1.00 94.94 175 ILE A N 1
ATOM 1394 C CA . ILE A 1 175 ? 11.986 2.835 -18.409 1.00 94.94 175 ILE A CA 1
ATOM 1395 C C . ILE A 1 175 ? 12.312 2.259 -19.787 1.00 94.94 175 ILE A C 1
ATOM 1397 O O . ILE A 1 175 ? 12.619 3.024 -20.705 1.00 94.94 175 ILE A O 1
ATOM 1401 N N . ILE A 1 176 ? 12.201 0.939 -19.956 1.00 95.62 176 ILE A N 1
ATOM 1402 C CA . ILE A 1 176 ? 12.434 0.274 -21.241 1.00 95.62 176 ILE A CA 1
ATOM 1403 C C . ILE A 1 176 ? 11.459 0.827 -22.282 1.00 95.62 176 ILE A C 1
ATOM 1405 O O . ILE A 1 176 ? 11.889 1.356 -23.306 1.00 95.62 176 ILE A O 1
ATOM 1409 N N . GLY A 1 177 ? 10.151 0.797 -22.020 1.00 92.75 177 GLY A N 1
ATOM 1410 C CA . GLY A 1 177 ? 9.146 1.400 -22.893 1.00 92.75 177 GLY A CA 1
ATOM 1411 C C . GLY A 1 177 ? 9.256 0.915 -24.347 1.00 92.75 177 GLY A C 1
ATOM 1412 O O . GLY A 1 177 ? 8.954 -0.235 -24.648 1.00 92.75 177 GLY A O 1
ATOM 1413 N N . LYS A 1 178 ? 9.654 1.810 -25.263 1.00 92.25 178 LYS A N 1
ATOM 1414 C CA . LYS A 1 178 ? 9.932 1.502 -26.687 1.00 92.25 178 LYS A CA 1
ATOM 1415 C C . LYS A 1 178 ? 11.430 1.510 -27.033 1.00 92.25 178 LYS A C 1
ATOM 1417 O O . LYS A 1 178 ? 11.790 1.443 -28.204 1.00 92.25 178 LYS A O 1
ATOM 1422 N N . ARG A 1 179 ? 12.291 1.681 -26.033 1.00 94.88 179 ARG A N 1
ATOM 1423 C CA . ARG A 1 179 ? 13.746 1.767 -26.166 1.00 94.88 179 ARG A CA 1
ATOM 1424 C C . ARG A 1 179 ? 14.366 0.371 -26.081 1.00 94.88 179 ARG A C 1
ATOM 1426 O O . ARG A 1 179 ? 13.721 -0.590 -25.669 1.00 94.88 179 ARG A O 1
ATOM 1433 N N . THR A 1 180 ? 15.625 0.282 -26.490 1.00 95.94 180 THR A N 1
ATOM 1434 C CA . THR A 1 180 ? 16.506 -0.872 -26.273 1.00 95.94 180 THR A CA 1
ATOM 1435 C C . THR A 1 180 ? 17.681 -0.359 -25.452 1.00 95.94 180 THR A C 1
ATOM 1437 O O . THR A 1 180 ? 18.331 0.591 -25.886 1.00 95.94 180 THR A O 1
ATOM 1440 N N . LEU A 1 181 ? 17.880 -0.889 -24.246 1.00 96.56 181 LEU A N 1
ATOM 1441 C CA . LEU A 1 181 ? 18.785 -0.309 -23.248 1.00 96.56 181 LEU A CA 1
ATOM 1442 C C . LEU A 1 181 ? 19.694 -1.370 -22.626 1.00 96.56 181 LEU A C 1
ATOM 1444 O O . LEU A 1 181 ? 19.274 -2.506 -22.420 1.00 96.56 181 LEU A O 1
ATOM 1448 N N . THR A 1 182 ? 20.915 -0.986 -22.262 1.00 96.44 182 THR A N 1
ATOM 1449 C CA . THR A 1 182 ? 21.792 -1.810 -21.416 1.00 96.44 182 THR A CA 1
ATOM 1450 C C . THR A 1 182 ? 21.358 -1.732 -19.945 1.00 96.44 182 THR A C 1
ATOM 1452 O O . THR A 1 182 ? 20.740 -0.739 -19.540 1.00 96.44 182 THR A O 1
ATOM 1455 N N . PRO A 1 183 ? 21.737 -2.702 -19.088 1.00 96.12 183 PRO A N 1
ATOM 1456 C CA . PRO A 1 183 ? 21.490 -2.616 -17.647 1.00 96.12 183 PRO A CA 1
ATOM 1457 C C . PRO A 1 183 ? 22.006 -1.314 -17.016 1.00 96.12 183 PRO A C 1
ATOM 1459 O O . PRO A 1 183 ? 21.322 -0.709 -16.196 1.00 96.12 183 PRO A O 1
ATOM 1462 N N . GLN A 1 184 ? 23.175 -0.824 -17.447 1.00 95.19 184 GLN A N 1
ATOM 1463 C CA . GLN A 1 184 ? 23.732 0.429 -16.930 1.00 95.19 184 GLN A CA 1
ATOM 1464 C C . GLN A 1 184 ? 22.873 1.645 -17.300 1.00 95.19 184 GLN A C 1
ATOM 1466 O O . GLN A 1 184 ? 22.670 2.533 -16.472 1.00 95.19 184 GLN A O 1
ATOM 1471 N N . GLN A 1 185 ? 22.347 1.694 -18.528 1.00 96.31 185 GLN A N 1
ATOM 1472 C CA . GLN A 1 185 ? 21.436 2.763 -18.941 1.00 96.31 185 GLN A CA 1
ATOM 1473 C C . GLN A 1 185 ? 20.142 2.726 -18.124 1.00 96.31 185 GLN A C 1
ATOM 1475 O O . GLN A 1 185 ? 19.677 3.773 -17.682 1.00 96.31 185 GLN A O 1
ATOM 1480 N N . ILE A 1 186 ? 19.601 1.535 -17.859 1.00 97.06 186 ILE A N 1
ATOM 1481 C CA . ILE A 1 186 ? 18.399 1.372 -17.034 1.00 97.06 186 ILE A CA 1
ATOM 1482 C C . ILE A 1 186 ? 18.659 1.849 -15.594 1.00 97.06 186 ILE A C 1
ATOM 1484 O O . ILE A 1 186 ? 17.852 2.610 -15.065 1.00 97.06 186 ILE A O 1
ATOM 1488 N N . CYS A 1 187 ? 19.799 1.502 -14.982 1.00 96.75 187 CYS A N 1
ATOM 1489 C CA . CYS A 1 187 ? 20.189 2.026 -13.665 1.00 96.75 187 CYS A CA 1
ATOM 1490 C C . CYS A 1 187 ? 20.237 3.564 -13.628 1.00 96.75 187 CYS A C 1
ATOM 1492 O O . CYS A 1 187 ? 19.738 4.173 -12.683 1.00 96.75 187 CYS A O 1
ATOM 1494 N N . ASN A 1 188 ? 20.808 4.200 -14.656 1.00 96.19 188 ASN A N 1
ATOM 1495 C CA . ASN A 1 188 ? 20.889 5.663 -14.732 1.00 96.19 188 ASN A CA 1
ATOM 1496 C C . ASN A 1 188 ? 19.492 6.305 -14.843 1.00 96.19 188 ASN A C 1
ATOM 1498 O O . ASN A 1 188 ? 19.224 7.347 -14.245 1.00 96.19 188 ASN A O 1
ATOM 1502 N N . GLU A 1 189 ? 18.587 5.668 -15.586 1.00 96.38 189 GLU A N 1
ATOM 1503 C CA . GLU A 1 189 ? 17.200 6.113 -15.743 1.00 96.38 189 GLU A CA 1
ATOM 1504 C C . GLU A 1 189 ? 16.387 5.950 -14.451 1.00 96.38 189 GLU A C 1
ATOM 1506 O O . GLU A 1 189 ? 15.530 6.782 -14.168 1.00 96.38 189 GLU A O 1
ATOM 1511 N N . PHE A 1 190 ? 16.667 4.940 -13.620 1.00 96.00 190 PHE A N 1
ATOM 1512 C CA . PHE A 1 190 ? 16.037 4.812 -12.300 1.00 96.00 190 PHE A CA 1
ATOM 1513 C C . PHE A 1 190 ? 16.299 6.029 -11.407 1.00 96.00 190 PHE A C 1
ATOM 1515 O O . PHE A 1 190 ? 15.369 6.546 -10.779 1.00 96.00 190 PHE A O 1
ATOM 1522 N N . ASP A 1 191 ? 17.538 6.520 -11.376 1.00 93.00 191 ASP A N 1
ATOM 1523 C CA . ASP A 1 191 ? 17.877 7.711 -10.597 1.00 93.00 191 ASP A CA 1
ATOM 1524 C C . ASP A 1 191 ? 17.228 8.965 -11.201 1.00 93.00 191 ASP A C 1
ATOM 1526 O O . ASP A 1 191 ? 16.531 9.711 -10.507 1.00 93.00 191 ASP A O 1
ATOM 1530 N N . ALA A 1 192 ? 17.350 9.140 -12.521 1.00 93.12 192 ALA A N 1
ATOM 1531 C CA . ALA A 1 192 ? 16.799 10.291 -13.231 1.00 93.12 192 ALA A CA 1
ATOM 1532 C C . ALA A 1 192 ? 15.264 10.382 -13.135 1.00 93.12 192 ALA A C 1
ATOM 1534 O O . ALA A 1 192 ? 14.716 11.458 -12.882 1.00 93.12 192 ALA A O 1
ATOM 1535 N N . CYS A 1 193 ? 14.556 9.266 -13.320 1.00 92.38 193 CYS A N 1
ATOM 1536 C CA . CYS A 1 193 ? 13.097 9.239 -13.341 1.00 92.38 193 CYS A CA 1
ATOM 1537 C C . CYS A 1 193 ? 12.493 9.138 -11.941 1.00 92.38 193 CYS A C 1
ATOM 1539 O O . CYS A 1 193 ? 11.464 9.777 -11.697 1.00 92.38 193 CYS A O 1
ATOM 1541 N N . TYR A 1 194 ? 13.103 8.357 -11.041 1.00 94.25 194 TYR A N 1
ATOM 1542 C CA . TYR A 1 194 ? 12.480 7.946 -9.780 1.00 94.25 194 TYR A CA 1
ATOM 1543 C C . TYR A 1 194 ? 13.238 8.358 -8.513 1.00 94.25 194 TYR A C 1
ATOM 1545 O O . TYR A 1 194 ? 12.713 8.199 -7.408 1.00 94.25 194 TYR A O 1
ATOM 1553 N N . SER A 1 195 ? 14.441 8.930 -8.650 1.00 93.12 195 SER A N 1
ATOM 1554 C CA . SER A 1 195 ? 15.367 9.183 -7.533 1.00 93.12 195 SER A CA 1
ATOM 1555 C C . SER A 1 195 ? 15.679 7.904 -6.741 1.00 93.12 195 SER A C 1
ATOM 1557 O O . SER A 1 195 ? 15.742 7.924 -5.511 1.00 93.12 195 SER A O 1
ATOM 1559 N N . ILE A 1 196 ? 15.807 6.779 -7.453 1.00 94.44 196 ILE A N 1
ATOM 1560 C CA . ILE A 1 196 ? 16.137 5.463 -6.900 1.00 94.44 196 ILE A CA 1
ATOM 1561 C C . ILE A 1 196 ? 17.511 5.047 -7.417 1.00 94.44 196 ILE A C 1
ATOM 1563 O O . ILE A 1 196 ? 17.714 4.916 -8.619 1.00 94.44 196 ILE A O 1
ATOM 1567 N N . THR A 1 197 ? 18.430 4.743 -6.503 1.00 94.69 197 THR A N 1
ATOM 1568 C CA . THR A 1 197 ? 19.669 4.035 -6.836 1.00 94.69 197 THR A CA 1
ATOM 1569 C C . THR A 1 197 ? 19.444 2.538 -6.656 1.00 94.69 197 THR A C 1
ATOM 1571 O O . THR A 1 197 ? 19.377 2.047 -5.529 1.00 94.69 197 THR A O 1
ATOM 1574 N N . ILE A 1 198 ? 19.308 1.814 -7.766 1.00 94.19 198 ILE A N 1
ATOM 1575 C CA . ILE A 1 198 ? 19.181 0.354 -7.776 1.00 94.19 198 ILE A CA 1
ATOM 1576 C C . ILE A 1 198 ? 20.559 -0.293 -7.956 1.00 94.19 198 ILE A C 1
ATOM 1578 O O . ILE A 1 198 ? 21.401 0.217 -8.698 1.00 94.19 198 ILE A O 1
ATOM 1582 N N . LYS A 1 199 ? 20.815 -1.413 -7.271 1.00 94.31 199 LYS A N 1
ATOM 1583 C CA . LYS A 1 199 ? 22.019 -2.208 -7.536 1.00 94.31 199 LYS A CA 1
ATOM 1584 C C . LYS A 1 199 ? 21.853 -2.937 -8.859 1.00 94.31 199 LYS A C 1
ATOM 1586 O O . LYS A 1 199 ? 20.792 -3.483 -9.142 1.00 94.31 199 LYS A O 1
ATOM 1591 N N . GLN A 1 200 ? 22.928 -3.010 -9.634 1.00 93.00 200 GLN A N 1
ATOM 1592 C CA . GLN A 1 200 ? 22.891 -3.698 -10.920 1.00 93.00 200 GLN A CA 1
ATOM 1593 C C . GLN A 1 200 ? 22.546 -5.190 -10.781 1.00 93.00 200 GLN A C 1
ATOM 1595 O O . GLN A 1 200 ? 21.856 -5.714 -11.642 1.00 93.00 200 GLN A O 1
ATOM 1600 N N . SER A 1 201 ? 22.956 -5.849 -9.688 1.00 94.62 201 SER A N 1
ATOM 1601 C CA . SER A 1 201 ? 22.565 -7.235 -9.382 1.00 94.62 201 SER A CA 1
ATOM 1602 C C . SER A 1 201 ? 21.051 -7.401 -9.270 1.00 94.62 201 SER A C 1
ATOM 1604 O O . SER A 1 201 ? 20.481 -8.264 -9.923 1.00 94.62 201 SER A O 1
ATOM 1606 N N . ASP A 1 202 ? 20.409 -6.528 -8.492 1.00 94.81 202 ASP A N 1
ATOM 1607 C CA . ASP A 1 202 ? 18.971 -6.586 -8.218 1.00 94.81 202 ASP A CA 1
ATOM 1608 C C . ASP A 1 202 ? 18.179 -6.260 -9.496 1.00 94.81 202 ASP A C 1
ATOM 1610 O O . ASP A 1 202 ? 17.119 -6.822 -9.755 1.00 94.81 202 ASP A O 1
ATOM 1614 N N . LEU A 1 203 ? 18.714 -5.362 -10.332 1.00 97.19 203 LEU A N 1
ATOM 1615 C CA . LEU A 1 203 ? 18.139 -5.068 -11.640 1.00 97.19 203 LEU A CA 1
ATOM 1616 C C . LEU A 1 203 ? 18.231 -6.265 -12.597 1.00 97.19 203 LEU A C 1
ATOM 1618 O O . LEU A 1 203 ? 17.281 -6.502 -13.335 1.00 97.19 203 LEU A O 1
ATOM 1622 N N . ILE A 1 204 ? 19.359 -6.980 -12.629 1.00 96.69 204 ILE A N 1
ATOM 1623 C CA . ILE A 1 204 ? 19.534 -8.141 -13.516 1.00 96.69 204 ILE A CA 1
ATOM 1624 C C . ILE A 1 204 ? 18.505 -9.224 -13.180 1.00 96.69 204 ILE A C 1
ATOM 1626 O O . ILE A 1 204 ? 17.827 -9.684 -14.091 1.00 96.69 204 ILE A O 1
ATOM 1630 N N . GLU A 1 205 ? 18.312 -9.531 -11.895 1.00 97.38 205 GLU A N 1
ATOM 1631 C CA . GLU A 1 205 ? 17.284 -10.478 -11.432 1.00 97.38 205 GLU A CA 1
ATOM 1632 C C . GLU A 1 205 ? 15.880 -10.072 -11.923 1.00 97.38 205 GLU A C 1
ATOM 1634 O O . GLU A 1 205 ? 15.156 -10.867 -12.520 1.00 97.38 205 GLU A O 1
ATOM 1639 N N . ILE A 1 206 ? 15.531 -8.787 -11.788 1.00 97.69 206 ILE A N 1
ATOM 1640 C CA . ILE A 1 206 ? 14.258 -8.245 -12.289 1.00 97.69 206 ILE A CA 1
ATOM 1641 C C . ILE A 1 206 ? 14.128 -8.394 -13.812 1.00 97.69 206 ILE A C 1
ATOM 1643 O O . ILE A 1 206 ? 13.039 -8.674 -14.316 1.00 97.69 206 ILE A O 1
ATOM 1647 N N . LEU A 1 207 ? 15.201 -8.151 -14.567 1.00 97.81 207 LEU A N 1
ATOM 1648 C CA . LEU A 1 207 ? 15.187 -8.251 -16.028 1.00 97.81 207 LEU A CA 1
ATOM 1649 C C . LEU A 1 207 ? 14.991 -9.699 -16.487 1.00 97.81 207 LEU A C 1
ATOM 1651 O O . LEU A 1 207 ? 14.206 -9.945 -17.404 1.00 97.81 207 LEU A O 1
ATOM 1655 N N . GLU A 1 208 ? 15.653 -10.644 -15.827 1.00 96.88 208 GLU A N 1
ATOM 1656 C CA . GLU A 1 208 ? 15.499 -12.078 -16.074 1.00 96.88 208 GLU A CA 1
ATOM 1657 C C . GLU A 1 208 ? 14.053 -12.524 -15.809 1.00 96.88 208 GLU A C 1
ATOM 1659 O O . GLU A 1 208 ? 13.413 -13.073 -16.709 1.00 96.88 208 GLU A O 1
ATOM 1664 N N . ASP A 1 209 ? 13.478 -12.159 -14.661 1.00 97.44 209 ASP A N 1
ATOM 1665 C CA . ASP A 1 209 ? 12.082 -12.458 -14.320 1.00 97.44 209 ASP A CA 1
ATOM 1666 C C . ASP A 1 209 ? 11.075 -11.857 -15.315 1.00 97.44 209 ASP A C 1
ATOM 1668 O O . ASP A 1 209 ? 10.074 -12.482 -15.681 1.00 97.44 209 ASP A O 1
ATOM 1672 N N . LEU A 1 210 ? 11.300 -10.615 -15.756 1.00 96.56 210 LEU A N 1
ATOM 1673 C CA . LEU A 1 210 ? 10.442 -9.959 -16.748 1.00 96.56 210 LEU A CA 1
ATOM 1674 C C . LEU A 1 210 ? 10.542 -10.632 -18.123 1.00 96.56 210 LEU A C 1
ATOM 1676 O O . LEU A 1 210 ? 9.555 -10.665 -18.866 1.00 96.56 210 LEU A O 1
ATOM 1680 N N . ASN A 1 211 ? 11.710 -11.166 -18.465 1.00 96.56 211 ASN A N 1
ATOM 1681 C CA . ASN A 1 211 ? 11.943 -11.909 -19.696 1.00 96.56 211 ASN A CA 1
ATOM 1682 C C . ASN A 1 211 ? 11.290 -13.289 -19.669 1.00 96.56 211 ASN A C 1
ATOM 1684 O O . ASN A 1 211 ? 10.606 -13.652 -20.623 1.00 96.56 211 ASN A O 1
ATOM 1688 N N . GLU A 1 212 ? 11.396 -14.015 -18.557 1.00 96.06 212 GLU A N 1
ATOM 1689 C CA . GLU A 1 212 ? 10.680 -15.281 -18.358 1.00 96.06 212 GLU A CA 1
ATOM 1690 C C . GLU A 1 212 ? 9.157 -15.106 -18.446 1.00 96.06 212 GLU A C 1
ATOM 1692 O O . GLU A 1 212 ? 8.445 -15.967 -18.965 1.00 96.06 212 GLU A O 1
ATOM 1697 N N . ARG A 1 213 ? 8.645 -13.954 -17.999 1.00 94.38 213 ARG A N 1
ATOM 1698 C CA . ARG A 1 213 ? 7.226 -13.578 -18.124 1.00 94.38 213 ARG A CA 1
ATOM 1699 C C . ARG A 1 213 ? 6.828 -13.116 -19.530 1.00 94.38 213 ARG A C 1
ATOM 1701 O O . ARG A 1 213 ? 5.640 -12.894 -19.766 1.00 94.38 213 ARG A O 1
ATOM 1708 N N . GLY A 1 214 ? 7.782 -12.947 -20.445 1.00 94.38 214 GLY A N 1
ATOM 1709 C CA . GLY A 1 214 ? 7.551 -12.474 -21.812 1.00 94.38 214 GLY A CA 1
ATOM 1710 C C . GLY A 1 214 ? 7.187 -10.989 -21.920 1.00 94.38 214 GLY A C 1
ATOM 1711 O O . GLY A 1 214 ? 6.669 -10.562 -22.952 1.00 94.38 214 GLY A O 1
ATOM 1712 N N . SER A 1 215 ? 7.424 -10.189 -20.875 1.00 93.06 215 SER A N 1
ATOM 1713 C CA . SER A 1 215 ? 7.199 -8.735 -20.899 1.00 93.06 215 SER A CA 1
ATOM 1714 C C . SER A 1 215 ? 8.276 -8.001 -21.703 1.00 93.06 215 SER A C 1
ATOM 1716 O O . SER A 1 215 ? 8.004 -7.032 -22.423 1.00 93.06 215 SER A O 1
ATOM 1718 N N . ILE A 1 216 ? 9.516 -8.462 -21.567 1.00 95.94 216 ILE A N 1
ATOM 1719 C CA . ILE A 1 216 ? 10.704 -7.930 -22.235 1.00 95.94 216 ILE A CA 1
ATOM 1720 C C . ILE A 1 216 ? 11.483 -9.080 -22.871 1.00 95.94 216 ILE A C 1
ATOM 1722 O O . ILE A 1 216 ? 11.194 -10.241 -22.603 1.00 95.94 216 ILE A O 1
ATOM 1726 N N . GLU A 1 217 ? 12.453 -8.757 -23.716 1.00 96.31 217 GLU A N 1
ATOM 1727 C CA . GLU A 1 217 ? 13.370 -9.731 -24.295 1.00 96.31 217 GLU A CA 1
ATOM 1728 C C . GLU A 1 217 ? 14.822 -9.254 -24.208 1.00 96.31 217 GLU A C 1
ATOM 1730 O O . GLU A 1 217 ? 15.111 -8.056 -24.345 1.00 96.31 217 GLU A O 1
ATOM 1735 N N . CYS A 1 218 ? 15.719 -10.212 -23.976 1.00 95.19 218 CYS A N 1
ATOM 1736 C CA . CYS A 1 218 ? 17.165 -10.024 -24.022 1.00 95.19 218 CYS A CA 1
ATOM 1737 C C . CYS A 1 218 ? 17.672 -10.087 -25.471 1.00 95.19 218 CYS A C 1
ATOM 1739 O O . CYS A 1 218 ? 17.298 -10.979 -26.236 1.00 95.19 218 CYS A O 1
ATOM 1741 N N . ILE A 1 219 ? 18.545 -9.154 -25.841 1.00 93.44 219 ILE A N 1
ATOM 1742 C CA . ILE A 1 219 ? 19.267 -9.131 -27.111 1.00 93.44 219 ILE A CA 1
ATOM 1743 C C . ILE A 1 219 ? 20.758 -9.159 -26.803 1.00 93.44 219 ILE A C 1
ATOM 1745 O O . ILE A 1 219 ? 21.271 -8.277 -26.115 1.00 93.44 219 ILE A O 1
ATOM 1749 N N . ASP A 1 220 ? 21.445 -10.142 -27.369 1.00 88.56 220 ASP A N 1
ATOM 1750 C CA . ASP A 1 220 ? 22.902 -10.208 -27.388 1.00 88.56 220 ASP A CA 1
ATOM 1751 C C . ASP A 1 220 ? 23.409 -9.638 -28.723 1.00 88.56 220 ASP A C 1
ATOM 1753 O O . ASP A 1 220 ? 23.129 -10.204 -29.786 1.00 88.56 220 ASP A O 1
ATOM 1757 N N . ASP A 1 221 ? 24.105 -8.495 -28.688 1.00 81.38 221 ASP A N 1
ATOM 1758 C CA . ASP A 1 221 ? 24.699 -7.874 -29.884 1.00 81.38 221 ASP A CA 1
ATOM 1759 C C . ASP A 1 221 ? 26.185 -8.216 -30.103 1.00 81.38 221 ASP A C 1
ATOM 1761 O O . ASP A 1 221 ? 26.814 -7.649 -30.999 1.00 81.38 221 ASP A O 1
ATOM 1765 N N . LYS A 1 222 ? 26.722 -9.199 -29.362 1.00 77.00 222 LYS A N 1
ATOM 1766 C CA . LYS A 1 222 ? 28.141 -9.606 -29.274 1.00 77.00 222 LYS A CA 1
ATOM 1767 C C . LYS A 1 222 ? 29.043 -8.679 -28.456 1.00 77.00 222 LYS A C 1
ATOM 1769 O O . LYS A 1 222 ? 30.085 -9.148 -28.001 1.00 77.00 222 LYS A O 1
ATOM 1774 N N . GLU A 1 223 ? 28.683 -7.412 -28.254 1.00 77.12 223 GLU A N 1
ATOM 1775 C CA . GLU A 1 223 ? 29.437 -6.466 -27.416 1.00 77.12 223 GLU A CA 1
ATOM 1776 C C . GLU A 1 223 ? 28.684 -6.094 -26.133 1.00 77.12 223 GLU A C 1
ATOM 1778 O O . GLU A 1 223 ? 29.312 -5.816 -25.110 1.00 77.12 223 GLU A O 1
ATOM 1783 N N . ASN A 1 224 ? 27.349 -6.109 -26.162 1.00 85.69 224 ASN A N 1
ATOM 1784 C CA . ASN A 1 224 ? 26.499 -5.719 -25.046 1.00 85.69 224 ASN A CA 1
ATOM 1785 C C . ASN A 1 224 ? 25.267 -6.619 -24.897 1.00 85.69 224 ASN A C 1
ATOM 1787 O O . ASN A 1 224 ? 24.657 -7.062 -25.870 1.00 85.69 224 ASN A O 1
ATOM 1791 N N . ILE A 1 225 ? 24.847 -6.786 -23.640 1.00 93.06 225 ILE A N 1
ATOM 1792 C CA . ILE A 1 225 ? 23.528 -7.318 -23.293 1.00 93.06 225 ILE A CA 1
ATOM 1793 C C . ILE A 1 225 ? 22.542 -6.150 -23.262 1.00 93.06 225 ILE A C 1
ATOM 1795 O O . ILE A 1 225 ? 22.703 -5.196 -22.488 1.00 93.06 225 ILE A O 1
ATOM 1799 N N . LEU A 1 226 ? 21.520 -6.231 -24.104 1.00 95.50 226 LEU A N 1
ATOM 1800 C CA . LEU A 1 226 ? 20.493 -5.215 -24.282 1.00 95.50 226 LEU A CA 1
ATOM 1801 C C . LEU A 1 226 ? 19.114 -5.780 -23.944 1.00 95.50 226 LEU A C 1
ATOM 1803 O O . LEU A 1 226 ? 18.828 -6.950 -24.169 1.00 95.50 226 LEU A O 1
ATOM 1807 N N . TRP A 1 227 ? 18.232 -4.917 -23.455 1.00 96.75 227 TRP A N 1
ATOM 1808 C CA . TRP A 1 227 ? 16.869 -5.269 -23.077 1.00 96.75 227 TRP A CA 1
ATOM 1809 C C . TRP A 1 227 ? 15.880 -4.354 -23.782 1.00 96.75 227 TRP A C 1
ATOM 1811 O O . TRP A 1 227 ? 16.037 -3.127 -23.783 1.00 96.75 227 TRP A O 1
ATOM 1821 N N . ARG A 1 228 ? 14.842 -4.941 -24.377 1.00 96.38 228 ARG A N 1
ATOM 1822 C CA . ARG A 1 228 ? 13.733 -4.200 -24.989 1.00 96.38 228 ARG A CA 1
ATOM 1823 C C . ARG A 1 228 ? 12.400 -4.854 -24.671 1.00 96.38 228 ARG A C 1
ATOM 1825 O O . ARG A 1 228 ? 12.346 -5.995 -24.237 1.00 96.38 228 ARG A O 1
ATOM 1832 N N . LYS A 1 229 ? 11.306 -4.141 -24.919 1.00 95.69 229 LYS A N 1
ATOM 1833 C CA . LYS A 1 229 ? 9.966 -4.721 -24.809 1.00 95.69 229 LYS A CA 1
ATOM 1834 C C . LYS A 1 229 ? 9.802 -5.878 -25.801 1.00 95.69 229 LYS A C 1
ATOM 1836 O O . LYS A 1 229 ? 10.152 -5.717 -26.969 1.00 95.69 229 LYS A O 1
ATOM 1841 N N . ALA A 1 230 ? 9.241 -6.997 -25.347 1.00 92.56 230 ALA A N 1
ATOM 1842 C CA . ALA A 1 230 ? 8.999 -8.147 -26.206 1.00 92.56 230 ALA A CA 1
ATOM 1843 C C . ALA A 1 230 ? 7.985 -7.794 -27.305 1.00 92.56 230 ALA A C 1
ATOM 1845 O O . ALA A 1 230 ? 6.985 -7.101 -27.066 1.00 92.56 230 ALA A O 1
ATOM 1846 N N . ASN A 1 231 ? 8.227 -8.280 -28.522 1.00 82.81 231 ASN A N 1
ATOM 1847 C CA . ASN A 1 231 ? 7.236 -8.199 -29.586 1.00 82.81 231 ASN A CA 1
ATOM 1848 C C . ASN A 1 231 ? 6.133 -9.215 -29.290 1.00 82.81 231 ASN A C 1
ATOM 1850 O O . ASN A 1 231 ? 6.325 -10.414 -29.461 1.00 82.81 231 ASN A O 1
ATOM 1854 N N . VAL A 1 232 ? 4.965 -8.743 -28.850 1.00 63.06 232 VAL A N 1
ATOM 1855 C CA . VAL A 1 232 ? 3.791 -9.612 -28.731 1.00 63.06 232 VAL A CA 1
ATOM 1856 C C . VAL A 1 232 ? 3.388 -10.022 -30.147 1.00 63.06 232 VAL A C 1
ATOM 1858 O O . VAL A 1 232 ? 2.797 -9.224 -30.879 1.00 63.06 232 VAL A O 1
ATOM 1861 N N . SER A 1 233 ? 3.744 -11.239 -30.559 1.00 48.81 233 SER A N 1
ATOM 1862 C CA . SER A 1 233 ? 3.166 -11.869 -31.747 1.00 48.81 233 SER A CA 1
ATOM 1863 C C . SER A 1 233 ? 1.647 -11.869 -31.564 1.00 48.81 233 SER A C 1
ATOM 1865 O O . SER A 1 233 ? 1.152 -12.410 -30.576 1.00 48.81 233 SER A O 1
ATOM 1867 N N . LYS A 1 234 ? 0.929 -11.183 -32.459 1.00 38.31 234 LYS A N 1
ATOM 1868 C CA . LYS A 1 234 ? -0.533 -11.275 -32.550 1.00 38.31 234 LYS A CA 1
ATOM 1869 C C . LYS A 1 234 ? -0.967 -12.689 -32.908 1.00 38.31 234 LYS A C 1
ATOM 1871 O O . LYS A 1 234 ? -0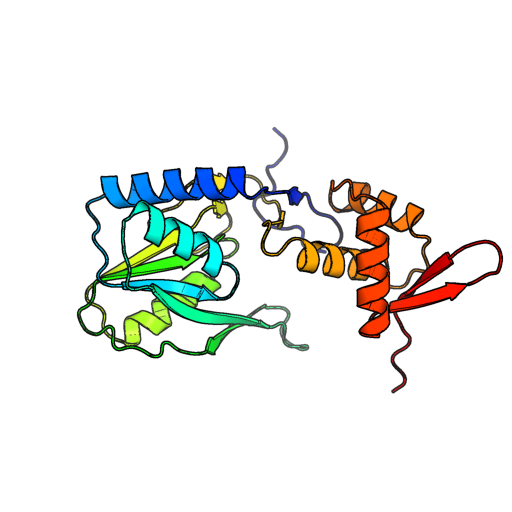.234 -13.324 -33.698 1.00 38.31 234 LYS A O 1
#

Radius of gyration: 20.15 Å; Cα contacts (8 Å, |Δi|>4): 421; chains: 1; bounding box: 54×44×56 Å

InterPro domains:
  IPR000836 Phosphoribosyltransferase domain [PF00156] (29-159)
  IPR000836 Phosphoribosyltransferase domain [cd06223] (28-149)
  IPR029057 Phosphoribosyltransferase-like [G3DSA:3.40.50.2020] (18-180)
  IPR029057 Phosphoribosyltransferase-like [SSF53271] (16-172)

Solvent-accessible surface area (backbone atoms only — not comparable to full-atom values): 12992 Å² total; per-residue (Å²): 129,83,82,66,52,45,56,78,61,91,81,69,76,52,51,55,48,45,83,43,51,66,70,56,54,53,52,29,33,54,48,29,44,48,55,42,56,74,68,70,65,74,62,71,34,37,35,17,38,38,68,63,1,50,63,47,34,53,48,38,25,60,80,64,74,50,81,59,68,50,54,34,29,56,46,77,44,73,49,98,86,42,95,62,70,46,69,42,80,75,42,72,70,90,72,90,44,63,64,31,31,35,35,38,22,32,40,65,35,54,62,17,58,65,60,52,52,51,51,58,57,50,55,76,51,45,40,65,41,79,44,34,35,23,39,32,36,33,75,58,22,83,47,80,62,80,36,53,43,40,80,38,70,56,51,59,49,73,38,41,66,93,44,36,70,63,52,51,43,56,48,48,55,59,70,32,51,93,43,75,39,37,68,69,56,50,41,54,45,35,34,75,31,28,64,37,90,64,56,71,68,63,50,50,54,44,51,52,55,36,33,78,70,56,59,27,37,81,43,80,75,90,84,51,65,31,37,26,54,40,81,78,80,127

pLDDT: mean 91.84, std 13.33, range [38.31, 98.94]

Foldseek 3Di:
DPPQALAQDPVLLFFAEDEDDPVNLLVLLLLQLVLCVVVVDDFPAEEEEPDQRPVSSVSSCVNVVHDHYYYWYKDWDDDPPDPDTAIDTDGDDPDQQAQTEYEYEGAEAHQCRSVVVVCVRVVVSHYVYYFYEYSEYRPNHPDDGPTYSYYHRHDHHYCYPVCNLVVLLVSLLSLQPAHKDALVSSQVSCCVRHVDRDDSVSSVVSQVVCVVVQQKHWDDPVVGIIIHGHDPDD